Protein AF-H6Q766-F1 (afdb_monomer_lite)

Organism: Pyrobaculum oguniense (strain DSM 13380 / JCM 10595 / TE7) (NCBI:txid698757)

Radius of gyration: 22.88 Å; chains: 1; bounding box: 65×37×60 Å

Secondary structure (DSSP, 8-state):
---TTT--S-EEEEEEEEEGGGTEEEEEEEETTT--EEEEEEETTEEEEE-TT----S-----------S-S-EEEEEEEEEES-HHHHHHHHHHHHHHHHTTS-EEEEEEEEEEETTEEEEEEEEESS--HHHHHHHHHHT-TT-EEEEEEEEEEE--HHHHHHHHHHHHHS-TTEEEEEEEEEPP----

pLDDT: mean 73.66, std 17.62, range [25.25, 97.12]

Foldseek 3Di:
DADPPPRDPQKDFDDWDDDVVVFWIKTWIAHPVPRFIWIWIDGPPDTDIGRPVPDPDDDQDQDAPPDDDDDDWWWWFKKKKKFLPLVLVVVLVVVVLVCVVVVQKAWAKKKKWWADPNDTDDIFIDGDPPDPVVSSVVRSVVHVRTMMMMMTGITHTDDPSNVCSVVVSVVVPPSGMHIYIDTDDPDPPDD

Sequence (191 aa):
MKCPYCGSEDVEAVKSWEMPKRGYKVTRYRCRSCGGQFNHYVGRGKEFVLRPGASRKSPRRTCIIVEWPNLPQIRVSEIEVRGTYLSGISEFLWKLEGLREKGVLKVLSAEALVVCGGSAEAQFKAKGGGSLGQILSRALSSAKGCAVRVVVEVDAQLSESLRLALETYHKIMNKDVEIRARGELCAAEGG

Structure (mmCIF, N/CA/C/O backbone):
data_AF-H6Q766-F1
#
_entry.id   AF-H6Q766-F1
#
loop_
_atom_site.group_PDB
_atom_site.id
_atom_site.type_symbol
_atom_site.label_atom_id
_atom_site.label_alt_id
_atom_site.label_comp_id
_atom_site.label_asym_id
_atom_site.label_entity_id
_atom_site.label_seq_id
_atom_site.pdbx_PDB_ins_code
_atom_site.Cartn_x
_atom_site.Cartn_y
_atom_site.Cartn_z
_atom_site.occupancy
_atom_site.B_iso_or_equiv
_atom_site.auth_seq_id
_atom_site.auth_comp_id
_atom_site.auth_asym_id
_atom_site.auth_atom_id
_atom_site.pdbx_PDB_model_num
ATOM 1 N N . MET A 1 1 ? 7.184 6.289 -34.433 1.00 85.69 1 MET A N 1
ATOM 2 C CA . MET A 1 1 ? 7.094 5.761 -33.049 1.00 85.69 1 MET A CA 1
ATOM 3 C C . MET A 1 1 ? 5.626 5.767 -32.646 1.00 85.69 1 MET A C 1
ATOM 5 O O . MET A 1 1 ? 4.974 6.760 -32.923 1.00 85.69 1 MET A O 1
ATOM 9 N N . LYS A 1 2 ? 5.089 4.701 -32.038 1.00 92.69 2 LYS A N 1
ATOM 10 C CA . LYS A 1 2 ? 3.668 4.632 -31.639 1.00 92.69 2 LYS A CA 1
ATOM 11 C C . LYS A 1 2 ? 3.492 4.873 -30.147 1.00 92.69 2 LYS A C 1
ATOM 13 O O . LYS A 1 2 ? 4.279 4.386 -29.336 1.00 92.69 2 LYS A O 1
ATOM 18 N N . CYS A 1 3 ? 2.444 5.600 -29.776 1.00 89.12 3 CYS A N 1
ATOM 19 C CA . CYS A 1 3 ? 2.067 5.807 -28.390 1.00 89.12 3 CYS A CA 1
ATOM 20 C C . CYS A 1 3 ? 1.681 4.461 -27.745 1.00 89.12 3 CYS A C 1
ATOM 22 O O . CYS A 1 3 ? 0.716 3.833 -28.181 1.00 89.12 3 CYS A O 1
ATOM 24 N N . PRO A 1 4 ? 2.339 4.031 -26.655 1.00 88.19 4 PRO A N 1
ATOM 25 C CA . PRO A 1 4 ? 2.032 2.769 -25.980 1.00 88.19 4 PRO A CA 1
ATOM 26 C C . PRO A 1 4 ? 0.749 2.826 -25.128 1.00 88.19 4 PRO A C 1
ATOM 28 O O . PRO A 1 4 ? 0.459 1.878 -24.396 1.00 88.19 4 PRO A O 1
ATOM 31 N N . TYR A 1 5 ? 0.027 3.952 -25.149 1.00 84.94 5 TYR A N 1
ATOM 32 C CA . TYR A 1 5 ? -1.234 4.139 -24.428 1.00 84.94 5 TYR A CA 1
ATOM 33 C C . TYR A 1 5 ? -2.452 4.065 -25.353 1.00 84.94 5 TYR A C 1
ATOM 35 O O . TYR A 1 5 ? -3.426 3.421 -24.990 1.00 84.94 5 TYR A O 1
ATOM 43 N N . CYS A 1 6 ? -2.401 4.696 -26.532 1.00 87.81 6 CYS A N 1
ATOM 44 C CA . CYS A 1 6 ? -3.538 4.763 -27.462 1.00 87.81 6 CYS A CA 1
ATOM 45 C C . CYS A 1 6 ? -3.223 4.290 -28.891 1.00 87.81 6 CYS A C 1
ATOM 47 O O . CYS A 1 6 ? -4.083 4.379 -29.757 1.00 87.81 6 CYS A O 1
ATOM 49 N N . GLY A 1 7 ? -1.996 3.841 -29.176 1.00 92.00 7 GLY A N 1
ATOM 50 C CA . GLY A 1 7 ? -1.588 3.381 -30.509 1.00 92.00 7 GLY A CA 1
ATOM 51 C C . GLY A 1 7 ? -1.334 4.486 -31.542 1.00 92.00 7 GLY A C 1
ATOM 52 O O . GLY A 1 7 ? -0.760 4.186 -32.586 1.00 92.00 7 GLY A O 1
ATOM 53 N N . SER A 1 8 ? -1.692 5.743 -31.247 1.00 92.75 8 SER A N 1
ATOM 54 C CA . SER A 1 8 ? -1.475 6.896 -32.136 1.00 92.75 8 SER A CA 1
ATOM 55 C C . SER A 1 8 ? -0.000 7.080 -32.508 1.00 92.75 8 SER A C 1
ATOM 57 O O . SER A 1 8 ? 0.890 6.885 -31.677 1.00 92.75 8 SER A O 1
ATOM 59 N N . GLU A 1 9 ? 0.256 7.486 -33.747 1.00 96.12 9 GLU A N 1
ATOM 60 C CA . GLU A 1 9 ? 1.589 7.854 -34.247 1.00 96.12 9 GLU A CA 1
ATOM 61 C C . GLU A 1 9 ? 1.936 9.328 -33.988 1.00 96.12 9 GLU A C 1
ATOM 63 O O . GLU A 1 9 ? 3.094 9.717 -34.130 1.00 96.12 9 GLU A O 1
ATOM 68 N N . ASP A 1 10 ? 0.961 10.129 -33.547 1.00 95.62 10 ASP A N 1
ATOM 69 C CA . ASP A 1 10 ? 1.112 11.554 -33.246 1.00 95.62 10 ASP A CA 1
ATOM 70 C C . ASP A 1 10 ? 1.810 11.762 -31.888 1.00 95.62 10 ASP A C 1
ATOM 72 O O . ASP A 1 10 ? 1.207 12.047 -30.844 1.00 95.62 10 ASP A O 1
ATOM 76 N N . VAL A 1 11 ? 3.122 11.515 -31.893 1.00 96.31 11 VAL A N 1
ATOM 77 C CA . VAL A 1 11 ? 4.002 11.596 -30.726 1.00 96.31 11 VAL A CA 1
ATOM 78 C C . VAL A 1 11 ? 5.156 12.562 -30.979 1.00 96.31 11 VAL A C 1
ATOM 80 O O . VAL A 1 11 ? 5.853 12.484 -31.987 1.00 96.31 11 VAL A O 1
ATOM 83 N N . GLU A 1 12 ? 5.404 13.453 -30.022 1.00 96.56 12 GLU A N 1
ATOM 84 C CA . GLU A 1 12 ? 6.485 14.436 -30.068 1.00 96.56 12 GLU A CA 1
ATOM 85 C C . GLU A 1 12 ? 7.621 14.055 -29.115 1.00 96.56 12 GLU A C 1
ATOM 87 O O . GLU A 1 12 ? 7.385 13.592 -27.995 1.00 96.56 12 GLU A O 1
ATOM 92 N N . ALA A 1 13 ? 8.868 14.245 -29.547 1.00 96.44 13 ALA A N 1
ATOM 93 C CA . ALA A 1 13 ? 10.028 14.105 -28.675 1.00 96.44 13 ALA A CA 1
ATOM 94 C C . ALA A 1 13 ? 10.149 15.351 -27.786 1.00 96.44 13 ALA A C 1
ATOM 96 O O . ALA A 1 13 ? 10.254 16.466 -28.282 1.00 96.44 13 ALA A O 1
ATOM 97 N N . VAL A 1 14 ? 10.158 15.155 -26.468 1.00 95.38 14 VAL A N 1
ATOM 98 C CA . VAL A 1 14 ? 10.222 16.236 -25.472 1.00 95.38 14 VAL A CA 1
ATOM 99 C C . VAL A 1 14 ? 11.660 16.499 -25.037 1.00 95.38 14 VAL A C 1
ATOM 101 O O . VAL A 1 14 ? 12.093 17.642 -24.943 1.00 95.38 14 VAL A O 1
ATOM 104 N N . LYS A 1 15 ? 12.410 15.439 -24.716 1.00 95.81 15 LYS A N 1
ATOM 105 C CA . LYS A 1 15 ? 13.797 15.544 -24.242 1.00 95.81 15 LYS A CA 1
ATOM 106 C C . LYS A 1 15 ? 14.553 14.258 -24.521 1.00 95.81 15 LYS A C 1
ATOM 108 O O . LYS A 1 15 ? 13.996 13.180 -24.339 1.00 95.81 15 LYS A O 1
ATOM 113 N N . SER A 1 16 ? 15.831 14.368 -24.866 1.00 96.69 16 SER A N 1
ATOM 114 C CA . SER A 1 16 ? 16.735 13.219 -24.966 1.00 96.69 16 SER A CA 1
ATOM 115 C C . SER A 1 16 ? 17.926 13.367 -24.025 1.00 96.69 16 SER A C 1
ATOM 117 O O . SER A 1 16 ? 18.364 14.483 -23.754 1.00 96.69 16 SER A O 1
ATOM 119 N N . TRP A 1 17 ? 18.433 12.250 -23.510 1.00 96.94 17 TRP A N 1
ATOM 120 C CA . TRP A 1 17 ? 19.656 12.196 -22.711 1.00 96.94 17 TRP A CA 1
ATOM 121 C C . TRP A 1 17 ? 20.343 10.839 -22.855 1.00 96.94 17 TRP A C 1
ATOM 123 O O . TRP A 1 17 ? 19.720 9.838 -23.209 1.00 96.94 17 TRP A O 1
ATOM 133 N N . GLU A 1 18 ? 21.632 10.798 -22.542 1.00 95.06 18 GLU A N 1
ATOM 134 C CA . GLU A 1 18 ? 22.399 9.559 -22.515 1.00 95.06 18 GLU A CA 1
ATOM 135 C C . GLU A 1 18 ? 22.514 9.009 -21.094 1.00 95.06 18 GLU A C 1
ATOM 137 O O . GLU A 1 18 ? 22.588 9.741 -20.107 1.00 95.06 18 GLU A O 1
ATOM 142 N N . MET A 1 19 ? 22.529 7.684 -20.985 1.00 92.38 19 MET A N 1
ATOM 143 C CA . MET A 1 19 ? 22.801 6.948 -19.757 1.00 92.38 19 MET A CA 1
ATOM 144 C C . MET A 1 19 ? 24.098 6.151 -19.934 1.00 92.38 19 MET A C 1
ATOM 146 O O . MET A 1 19 ? 24.032 4.930 -20.097 1.00 92.38 19 MET A O 1
ATOM 150 N N . PRO A 1 20 ? 25.280 6.794 -19.881 1.00 82.31 20 PRO A N 1
ATOM 151 C CA . PRO A 1 20 ? 26.557 6.166 -20.229 1.00 82.31 20 PRO A CA 1
ATOM 152 C C . PRO A 1 20 ? 26.857 4.920 -19.385 1.00 82.31 20 PRO A C 1
ATOM 154 O O . PRO A 1 20 ? 27.162 3.863 -19.930 1.00 82.31 20 PRO A O 1
ATOM 157 N N . LYS A 1 21 ? 26.609 4.965 -18.065 1.00 85.81 21 LYS A N 1
ATOM 158 C CA . LYS A 1 21 ? 26.759 3.793 -17.173 1.00 85.81 21 LYS A CA 1
ATOM 159 C C . LYS A 1 21 ? 25.896 2.590 -17.586 1.00 85.81 21 LYS A C 1
ATOM 161 O O . LYS A 1 21 ? 26.238 1.449 -17.287 1.00 85.81 21 LYS A O 1
ATOM 166 N N . ARG A 1 22 ? 24.760 2.829 -18.251 1.00 86.06 22 ARG A N 1
ATOM 167 C CA . ARG A 1 22 ? 23.842 1.780 -18.724 1.00 86.06 22 ARG A CA 1
ATOM 168 C C . ARG A 1 22 ? 23.919 1.537 -20.233 1.00 86.06 22 ARG A C 1
ATOM 170 O O . ARG A 1 22 ? 23.293 0.591 -20.686 1.00 86.06 22 ARG A O 1
ATOM 177 N N . GLY A 1 23 ? 24.691 2.323 -20.986 1.00 91.62 23 GLY A N 1
ATOM 178 C CA . GLY A 1 23 ? 24.851 2.205 -22.439 1.00 91.62 23 GLY A CA 1
ATOM 179 C C . GLY A 1 23 ? 23.572 2.434 -23.250 1.00 91.62 23 GLY A C 1
ATOM 180 O O . GLY A 1 23 ? 23.395 1.780 -24.272 1.00 91.62 23 GLY A O 1
ATOM 181 N N . TYR A 1 24 ? 22.672 3.309 -22.788 1.00 95.19 24 TYR A N 1
ATOM 182 C CA . TYR A 1 24 ? 21.426 3.628 -23.498 1.00 95.19 24 TYR A CA 1
ATOM 183 C C . TYR A 1 24 ? 21.320 5.120 -23.801 1.00 95.19 24 TYR A C 1
ATOM 185 O O . TYR A 1 24 ? 21.603 5.946 -22.934 1.00 95.19 24 TYR A O 1
ATOM 193 N N . LYS A 1 25 ? 20.814 5.453 -24.987 1.00 95.69 25 LYS A N 1
ATOM 194 C CA . LYS A 1 25 ? 20.229 6.755 -25.304 1.00 95.69 25 LYS A CA 1
ATOM 195 C C . LYS A 1 25 ? 18.739 6.695 -24.995 1.00 95.69 25 LYS A C 1
ATOM 197 O O . LYS A 1 25 ? 18.061 5.741 -25.376 1.00 95.69 25 LYS A O 1
ATOM 202 N N . VAL A 1 26 ? 18.241 7.689 -24.272 1.00 96.12 26 VAL A N 1
ATOM 203 C CA . VAL A 1 26 ? 16.847 7.756 -23.839 1.00 96.12 26 VAL A CA 1
ATOM 204 C C . VAL A 1 26 ? 16.198 8.990 -24.431 1.00 96.12 26 VAL A C 1
ATOM 206 O O . VAL A 1 26 ? 16.720 10.091 -24.275 1.00 96.12 26 VAL A O 1
ATOM 209 N N . THR A 1 27 ? 15.038 8.820 -25.054 1.00 97.12 27 THR A N 1
ATOM 210 C CA . THR A 1 27 ? 14.198 9.923 -25.527 1.00 97.12 27 THR A CA 1
ATOM 211 C C . THR A 1 27 ? 12.835 9.843 -24.856 1.00 97.12 27 THR A C 1
ATOM 213 O O . THR A 1 27 ? 12.130 8.842 -24.963 1.00 97.12 27 THR A O 1
ATOM 216 N N . ARG A 1 28 ? 12.452 10.898 -24.138 1.00 95.44 28 ARG A N 1
ATOM 217 C CA . ARG A 1 28 ? 11.105 11.071 -23.594 1.00 95.44 28 ARG A CA 1
ATOM 218 C C . ARG A 1 28 ? 10.204 11.654 -24.669 1.00 95.44 28 ARG A C 1
ATOM 220 O O . ARG A 1 28 ? 10.522 12.700 -25.230 1.00 95.44 28 ARG A O 1
ATOM 227 N N . TYR A 1 29 ? 9.074 11.005 -24.892 1.00 96.06 29 TYR A N 1
ATOM 228 C CA . TYR A 1 29 ? 8.027 11.409 -25.816 1.00 96.06 29 TYR A CA 1
ATOM 229 C C . TYR A 1 29 ? 6.756 11.815 -25.069 1.00 96.06 29 TYR A C 1
ATOM 231 O O . TYR A 1 29 ? 6.498 11.345 -23.955 1.00 96.06 29 TYR A O 1
ATOM 239 N N . ARG A 1 30 ? 5.942 12.648 -25.717 1.00 93.75 30 ARG A N 1
ATOM 240 C CA . ARG A 1 30 ? 4.565 12.969 -25.339 1.00 93.75 30 ARG A CA 1
ATOM 241 C C . ARG A 1 30 ? 3.656 12.688 -26.532 1.00 93.75 30 ARG A C 1
ATOM 243 O O . ARG A 1 30 ? 3.959 13.074 -27.649 1.00 93.75 30 ARG A O 1
ATOM 250 N N . CYS A 1 31 ? 2.550 11.996 -26.312 1.00 93.62 31 CYS A N 1
ATOM 251 C CA . CYS A 1 31 ? 1.515 11.825 -27.324 1.00 93.62 31 CYS A CA 1
ATOM 252 C C . CYS A 1 31 ? 0.647 13.080 -27.367 1.00 93.62 31 CYS A C 1
ATOM 254 O O . CYS A 1 31 ? 0.146 13.499 -26.322 1.00 93.62 31 CYS A O 1
ATOM 256 N N . ARG A 1 32 ? 0.452 13.662 -28.548 1.00 93.25 32 ARG A N 1
ATOM 257 C CA . ARG A 1 32 ? -0.419 14.830 -28.717 1.00 93.25 32 ARG A CA 1
ATOM 258 C C . ARG A 1 32 ? -1.894 14.443 -28.712 1.00 93.25 32 ARG A C 1
ATOM 260 O O . ARG A 1 32 ? -2.703 15.198 -28.189 1.00 93.25 32 ARG A O 1
ATOM 267 N N . SER A 1 33 ? -2.228 13.226 -29.149 1.00 90.56 33 SER A N 1
ATOM 268 C CA . SER A 1 33 ? -3.617 12.749 -29.145 1.00 90.56 33 SER A CA 1
ATOM 269 C C . SER A 1 33 ? -4.162 12.445 -27.742 1.00 90.56 33 SER A C 1
ATOM 271 O O . SER A 1 33 ? -5.319 12.732 -27.468 1.00 90.56 33 SER A O 1
ATOM 273 N N . CYS A 1 34 ? -3.366 11.847 -26.842 1.00 87.69 34 CYS A N 1
ATOM 274 C CA . CYS A 1 34 ? -3.841 11.435 -25.505 1.00 87.69 34 CYS A CA 1
ATOM 275 C C . CYS A 1 34 ? -3.086 12.068 -24.326 1.00 87.69 34 CYS A C 1
ATOM 277 O O . CYS A 1 34 ? -3.362 11.752 -23.172 1.00 87.69 34 CYS A O 1
ATOM 279 N N . GLY A 1 35 ? -2.072 12.896 -24.586 1.00 88.75 35 GLY A N 1
ATOM 280 C CA . GLY A 1 35 ? -1.231 13.508 -23.552 1.00 88.75 35 GLY A CA 1
ATOM 281 C C . GLY A 1 35 ? -0.252 12.554 -22.853 1.00 88.75 35 GLY A C 1
ATOM 282 O O . GLY A 1 35 ? 0.590 13.013 -22.078 1.00 88.75 35 GLY A O 1
ATOM 283 N N . GLY A 1 36 ? -0.324 11.244 -23.122 1.00 87.62 36 GLY A N 1
ATOM 284 C CA . GLY A 1 36 ? 0.498 10.222 -22.475 1.00 87.62 36 GLY A CA 1
ATOM 285 C C . GLY A 1 36 ? 1.992 10.419 -22.730 1.00 87.62 36 GLY A C 1
ATOM 286 O O . GLY A 1 36 ? 2.413 10.647 -23.863 1.00 87.62 36 GLY A O 1
ATOM 287 N N . GLN A 1 37 ? 2.808 10.302 -21.684 1.00 92.94 37 GLN A N 1
ATOM 288 C CA . GLN A 1 37 ? 4.259 10.474 -21.771 1.00 92.94 37 GLN A CA 1
ATOM 289 C C . GLN A 1 37 ? 4.971 9.143 -21.580 1.00 92.94 37 GLN A C 1
ATOM 291 O O . GLN A 1 37 ? 4.590 8.369 -20.710 1.00 92.94 37 GLN A O 1
ATOM 296 N N . PHE A 1 38 ? 6.011 8.873 -22.362 1.00 93.50 38 PHE A N 1
ATOM 297 C CA . PHE A 1 38 ? 6.767 7.623 -22.283 1.00 93.50 38 PHE A CA 1
ATOM 298 C C . PHE A 1 38 ? 8.238 7.817 -22.646 1.00 93.50 38 PHE A C 1
ATOM 300 O O . PHE A 1 38 ? 8.594 8.773 -23.323 1.00 93.50 38 PHE A O 1
ATOM 307 N N . ASN A 1 39 ? 9.100 6.915 -22.186 1.00 95.50 39 ASN A N 1
ATOM 308 C CA . ASN A 1 39 ? 10.526 6.919 -22.489 1.00 95.50 39 ASN A CA 1
ATOM 309 C C . ASN A 1 39 ? 10.849 5.806 -23.482 1.00 95.50 39 ASN A C 1
ATOM 311 O O . ASN A 1 39 ? 10.437 4.662 -23.300 1.00 95.50 39 ASN A O 1
ATOM 315 N N . HIS A 1 40 ? 11.642 6.137 -24.484 1.00 95.25 40 HIS A N 1
ATOM 316 C CA . HIS A 1 40 ? 12.171 5.224 -25.477 1.00 95.25 40 HIS A CA 1
ATOM 317 C C . HIS A 1 40 ? 13.670 5.028 -25.241 1.00 95.25 40 HIS A C 1
ATOM 319 O O . HIS A 1 40 ? 14.398 6.015 -25.156 1.00 95.25 40 HIS A O 1
ATOM 325 N N . TYR A 1 41 ? 14.118 3.783 -25.094 1.00 95.12 41 TYR A N 1
ATOM 326 C CA . TYR A 1 41 ? 15.507 3.418 -24.817 1.00 95.12 41 TYR A CA 1
ATOM 327 C C . TYR A 1 41 ? 16.097 2.700 -26.022 1.00 95.12 41 TYR A C 1
ATOM 329 O O . TYR A 1 41 ? 15.560 1.676 -26.434 1.00 95.12 41 TYR A O 1
ATOM 337 N N . VAL A 1 42 ? 17.232 3.193 -26.517 1.00 95.38 42 VAL A N 1
ATOM 338 C CA . VAL A 1 42 ? 17.982 2.598 -27.629 1.00 95.38 42 VAL A CA 1
ATOM 339 C C . VAL A 1 42 ? 19.434 2.415 -27.204 1.00 95.38 42 VAL A C 1
ATOM 341 O O . VAL A 1 42 ? 20.074 3.362 -26.741 1.00 95.38 42 VAL A O 1
ATOM 344 N N . GLY A 1 43 ? 19.967 1.201 -27.318 1.00 93.62 43 GLY A N 1
ATOM 345 C CA . GLY A 1 43 ? 21.370 0.919 -27.007 1.00 93.62 43 GLY A CA 1
ATOM 346 C C . GLY A 1 43 ? 21.630 -0.547 -26.680 1.00 93.62 43 GLY A C 1
ATOM 347 O O . GLY A 1 43 ? 20.704 -1.319 -26.449 1.00 93.62 43 GLY A O 1
ATOM 348 N N . ARG A 1 44 ? 22.906 -0.954 -26.672 1.00 86.25 44 ARG A N 1
ATOM 349 C CA . ARG A 1 44 ? 23.333 -2.343 -26.383 1.00 86.25 44 ARG A CA 1
ATOM 350 C C . ARG A 1 44 ? 22.612 -3.413 -27.227 1.00 86.25 44 ARG A C 1
ATOM 352 O O . ARG A 1 44 ? 22.294 -4.485 -26.717 1.00 86.25 44 ARG A O 1
ATOM 359 N N . GLY A 1 45 ? 22.307 -3.101 -28.489 1.00 90.62 45 GLY A N 1
ATOM 360 C CA . GLY A 1 45 ? 21.564 -3.994 -29.389 1.00 90.62 45 GLY A CA 1
ATOM 361 C C . GLY A 1 45 ? 20.105 -4.238 -28.980 1.00 90.62 45 GLY A C 1
ATOM 362 O O . GLY A 1 45 ? 19.509 -5.218 -29.414 1.00 90.62 45 GLY A O 1
ATOM 363 N N . LYS A 1 46 ? 19.535 -3.391 -28.111 1.00 90.81 46 LYS A N 1
ATOM 364 C CA . LYS A 1 46 ? 18.152 -3.485 -27.635 1.00 90.81 46 LYS A CA 1
ATOM 365 C C . LYS A 1 46 ? 17.425 -2.156 -27.805 1.00 90.81 46 LYS A C 1
ATOM 367 O O . LYS A 1 46 ? 18.007 -1.081 -27.655 1.00 90.81 46 LYS A O 1
ATOM 372 N N . GLU A 1 47 ? 16.126 -2.264 -28.039 1.00 92.88 47 GLU A N 1
ATOM 373 C CA . GLU A 1 47 ? 15.198 -1.145 -28.140 1.00 92.88 47 GLU A CA 1
ATOM 374 C C . GLU A 1 47 ? 13.945 -1.472 -27.327 1.00 92.88 47 GLU A C 1
ATOM 376 O O . GLU A 1 47 ? 13.382 -2.562 -27.452 1.00 92.88 47 GLU A O 1
ATOM 381 N N . PHE A 1 48 ? 13.542 -0.580 -26.422 1.00 91.25 48 PHE A N 1
ATOM 382 C CA . PHE A 1 48 ? 12.335 -0.790 -25.623 1.00 91.25 48 PHE A CA 1
ATOM 383 C C . PHE A 1 48 ? 11.723 0.511 -25.116 1.00 91.25 48 PHE A C 1
ATOM 385 O O . PHE A 1 48 ? 12.374 1.543 -24.960 1.00 91.25 48 PHE A O 1
ATOM 392 N N . VAL A 1 49 ? 10.433 0.432 -24.799 1.00 92.06 49 VAL A N 1
ATOM 393 C CA . VAL A 1 49 ? 9.633 1.560 -24.330 1.00 92.06 49 VAL A CA 1
ATOM 394 C C . VAL A 1 49 ? 9.254 1.336 -22.877 1.00 92.06 49 VAL A C 1
ATOM 396 O O . VAL A 1 49 ? 8.671 0.311 -22.525 1.00 92.06 49 VAL A O 1
ATOM 399 N N . LEU A 1 50 ? 9.545 2.315 -22.024 1.00 85.62 50 LEU A N 1
ATOM 400 C CA . LEU A 1 50 ? 9.026 2.360 -20.664 1.00 85.62 50 LEU A CA 1
ATOM 401 C C . LEU A 1 50 ? 7.967 3.445 -20.567 1.00 85.62 50 LEU A C 1
ATOM 403 O O . LEU A 1 50 ? 8.209 4.604 -20.883 1.00 85.62 50 LEU A O 1
ATOM 407 N N . ARG A 1 51 ? 6.805 3.075 -20.044 1.00 85.75 51 ARG A N 1
ATOM 408 C CA . ARG A 1 51 ? 5.785 4.016 -19.585 1.00 85.75 51 ARG A CA 1
ATOM 409 C C . ARG A 1 51 ? 6.182 4.461 -18.167 1.00 85.75 51 ARG A C 1
ATOM 411 O O . ARG A 1 51 ? 6.206 3.597 -17.290 1.00 85.75 51 ARG A O 1
ATOM 418 N N . PRO A 1 52 ? 6.534 5.731 -17.891 1.00 67.31 52 PRO A N 1
ATOM 419 C CA . PRO A 1 52 ? 6.651 6.259 -16.536 1.00 67.31 52 PRO A CA 1
ATOM 420 C C . PRO A 1 52 ? 5.357 5.934 -15.780 1.00 67.31 52 PRO A C 1
ATOM 422 O O . PRO A 1 52 ? 4.284 6.408 -16.133 1.00 67.31 52 PRO A O 1
ATOM 425 N N . GLY A 1 53 ? 5.443 5.010 -14.819 1.00 55.22 53 GLY A N 1
ATOM 426 C CA . GLY A 1 53 ? 4.290 4.412 -14.130 1.00 55.22 53 GLY A CA 1
ATOM 427 C C . GLY A 1 53 ? 4.167 2.889 -14.286 1.00 55.22 53 GLY A C 1
ATOM 428 O O . GLY A 1 53 ? 3.744 2.224 -13.338 1.00 55.22 53 GLY A O 1
ATOM 429 N N . ALA A 1 54 ? 4.644 2.323 -15.401 1.00 42.25 54 ALA A N 1
ATOM 430 C CA . ALA A 1 54 ? 4.704 0.886 -15.691 1.00 42.25 54 ALA A CA 1
ATOM 431 C C . ALA A 1 54 ? 6.112 0.301 -15.486 1.00 42.25 54 ALA A C 1
ATOM 433 O O . ALA A 1 54 ? 6.593 -0.508 -16.283 1.00 42.25 54 ALA A O 1
ATOM 434 N N . SER A 1 55 ? 6.784 0.686 -14.396 1.00 37.19 55 SER A N 1
ATOM 435 C CA . SER A 1 55 ? 7.818 -0.200 -13.857 1.00 37.19 55 SER A CA 1
ATOM 436 C C . SER A 1 55 ? 7.143 -1.556 -13.633 1.00 37.19 55 SER A C 1
ATOM 438 O O . SER A 1 55 ? 6.080 -1.610 -13.007 1.00 37.19 55 SER A O 1
ATOM 440 N N . ARG A 1 56 ? 7.733 -2.624 -14.186 1.00 37.62 56 ARG A N 1
ATOM 441 C CA . ARG A 1 56 ? 7.418 -4.012 -13.835 1.00 37.62 56 ARG A CA 1
ATOM 442 C C . ARG A 1 56 ? 7.612 -4.161 -12.323 1.00 37.62 56 ARG A C 1
ATOM 444 O O . ARG A 1 56 ? 8.697 -4.478 -11.859 1.00 37.62 56 ARG A O 1
ATOM 451 N N . LYS A 1 57 ? 6.578 -3.838 -11.558 1.00 35.03 57 LYS A N 1
ATOM 452 C CA . LYS A 1 57 ? 6.322 -4.426 -10.253 1.00 35.03 57 LYS A CA 1
ATOM 453 C C . LYS A 1 57 ? 5.257 -5.491 -10.511 1.00 35.03 57 LYS A C 1
ATOM 455 O O . LYS A 1 57 ? 4.361 -5.263 -11.326 1.00 35.03 57 LYS A O 1
ATOM 460 N N . SER A 1 58 ? 5.437 -6.640 -9.872 1.00 31.38 58 SER A N 1
ATOM 461 C CA . SER A 1 58 ? 4.449 -7.699 -9.628 1.00 31.38 58 SER A CA 1
ATOM 462 C C . SER A 1 58 ? 3.009 -7.166 -9.520 1.00 31.38 58 SER A C 1
ATOM 464 O O . SER A 1 58 ? 2.835 -5.997 -9.171 1.00 31.38 58 SER A O 1
ATOM 466 N N . PRO A 1 59 ? 1.982 -7.980 -9.845 1.00 33.78 59 PRO A N 1
ATOM 467 C CA . PRO A 1 59 ? 0.600 -7.530 -10.025 1.00 33.78 59 PRO A CA 1
ATOM 468 C C . PRO A 1 59 ? 0.173 -6.573 -8.909 1.00 33.78 59 PRO A C 1
ATOM 470 O O . PRO A 1 59 ? -0.072 -6.976 -7.776 1.00 33.78 59 PRO A O 1
ATOM 473 N N . ARG A 1 60 ? 0.115 -5.280 -9.249 1.00 38.16 60 ARG A N 1
ATOM 474 C CA . ARG A 1 60 ? -0.371 -4.221 -8.371 1.00 38.16 60 ARG A CA 1
ATOM 475 C C . ARG A 1 60 ? -1.886 -4.334 -8.330 1.00 38.16 60 ARG A C 1
ATOM 477 O O . ARG A 1 60 ? -2.569 -3.760 -9.173 1.00 38.16 60 ARG A O 1
ATOM 484 N N . ARG A 1 61 ? -2.401 -5.097 -7.372 1.00 32.31 61 ARG A N 1
ATOM 485 C CA . ARG A 1 61 ? -3.785 -4.974 -6.919 1.00 32.31 61 ARG A CA 1
ATOM 486 C C . ARG A 1 61 ? -3.751 -4.298 -5.560 1.00 32.31 61 ARG A C 1
ATOM 488 O O . ARG A 1 61 ? -3.641 -4.956 -4.539 1.00 32.31 61 ARG A O 1
ATOM 495 N N . THR A 1 62 ? -3.822 -2.975 -5.567 1.00 29.20 62 THR A N 1
ATOM 496 C CA . THR A 1 62 ? -4.393 -2.263 -4.426 1.00 29.20 62 THR A CA 1
ATOM 497 C C . THR A 1 62 ? -5.892 -2.244 -4.696 1.00 29.20 62 THR A C 1
ATOM 499 O O . THR A 1 62 ? -6.378 -1.397 -5.440 1.00 29.20 62 THR A O 1
ATOM 502 N N . CYS A 1 63 ? -6.605 -3.249 -4.193 1.00 25.25 63 CYS A N 1
ATOM 503 C CA . CYS A 1 63 ? -8.060 -3.222 -4.129 1.00 25.25 63 CYS A CA 1
ATOM 504 C C . CYS A 1 63 ? -8.433 -2.792 -2.717 1.00 25.25 63 CYS A C 1
ATOM 506 O O . CYS A 1 63 ? -8.425 -3.600 -1.794 1.00 25.25 63 CYS A O 1
ATOM 508 N N . ILE A 1 64 ? -8.786 -1.521 -2.564 1.00 32.03 64 ILE A N 1
ATOM 509 C CA . ILE A 1 64 ? -9.720 -1.140 -1.515 1.00 32.03 64 ILE A CA 1
ATOM 510 C C . ILE A 1 64 ? -11.103 -1.424 -2.100 1.00 32.03 64 ILE A C 1
ATOM 512 O O . ILE A 1 64 ? -11.620 -0.627 -2.877 1.00 32.03 64 ILE A O 1
ATOM 516 N N . ILE A 1 65 ? -11.675 -2.589 -1.790 1.00 33.19 65 ILE A N 1
ATOM 517 C CA . ILE A 1 65 ? -13.124 -2.768 -1.919 1.00 33.19 65 ILE A CA 1
ATOM 518 C C . ILE A 1 65 ? -13.698 -2.189 -0.634 1.00 33.19 65 ILE A C 1
ATOM 520 O O . ILE A 1 65 ? -13.799 -2.865 0.383 1.00 33.19 65 ILE A O 1
ATOM 524 N N . VAL A 1 66 ? -13.958 -0.890 -0.665 1.00 36.91 66 VAL A N 1
ATOM 525 C CA . VAL A 1 66 ? -14.803 -0.219 0.318 1.00 36.91 66 VAL A CA 1
ATOM 526 C C . VAL A 1 66 ? -16.036 0.171 -0.483 1.00 36.91 66 VAL A C 1
ATOM 528 O O . VAL A 1 66 ? -16.175 1.298 -0.949 1.00 36.91 66 VAL A O 1
ATOM 531 N N . GLU A 1 67 ? -16.862 -0.830 -0.775 1.00 31.59 67 GLU A N 1
ATOM 532 C CA . GLU A 1 67 ? -18.209 -0.594 -1.279 1.00 31.59 67 GLU A CA 1
ATOM 533 C C . GLU A 1 67 ? -19.032 -0.109 -0.092 1.00 31.59 67 GLU A C 1
ATOM 535 O O . GLU A 1 67 ? -19.418 -0.916 0.744 1.00 31.59 67 GLU A O 1
ATOM 540 N N . TRP A 1 68 ? 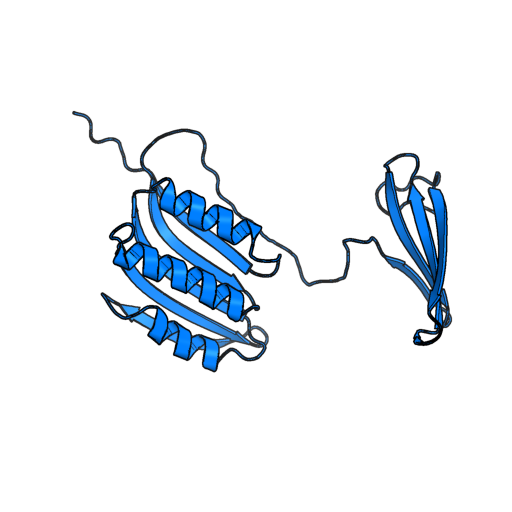-19.278 1.198 0.016 1.00 45.53 68 TRP A N 1
ATOM 541 C CA . TRP A 1 68 ? -20.314 1.688 0.925 1.00 45.53 68 TRP A CA 1
ATOM 542 C C . TRP A 1 68 ? -21.201 2.697 0.205 1.00 45.53 68 TRP A C 1
ATOM 544 O O . TRP A 1 68 ? -20.827 3.867 0.075 1.00 45.53 68 TRP A O 1
ATOM 554 N N . PRO A 1 69 ? -22.371 2.259 -0.295 1.00 31.73 69 PRO A N 1
ATOM 555 C CA . PRO A 1 69 ? -23.458 3.185 -0.551 1.00 31.73 69 PRO A CA 1
ATOM 556 C C . PRO A 1 69 ? -23.864 3.831 0.782 1.00 31.73 69 PRO A C 1
ATOM 558 O O . PRO A 1 69 ? -23.714 3.239 1.847 1.00 31.73 69 PRO A O 1
ATOM 561 N N . ASN A 1 70 ? -24.331 5.074 0.714 1.00 35.53 70 ASN A N 1
ATOM 562 C CA . ASN A 1 70 ? -24.849 5.839 1.848 1.00 35.53 70 ASN A CA 1
ATOM 563 C C . ASN A 1 70 ? -25.706 4.978 2.817 1.00 35.53 70 ASN A C 1
ATOM 565 O O . ASN A 1 70 ? -26.545 4.226 2.326 1.00 35.53 70 ASN A O 1
ATOM 569 N N . LEU A 1 71 ? -25.573 5.209 4.143 1.00 41.19 71 LEU A N 1
ATOM 570 C CA . LEU A 1 71 ? -26.400 4.737 5.297 1.00 41.19 71 LEU A CA 1
ATOM 571 C C . LEU A 1 71 ? -25.763 3.642 6.210 1.00 41.19 71 LEU A C 1
ATOM 573 O O . LEU A 1 71 ? -24.665 3.174 5.930 1.00 41.19 71 LEU A O 1
ATOM 577 N N . PRO A 1 72 ? -26.395 3.315 7.363 1.00 46.00 72 PRO A N 1
ATOM 578 C CA . PRO A 1 72 ? -26.067 3.694 8.745 1.00 46.00 72 PRO A CA 1
ATOM 579 C C . PRO A 1 72 ? -25.133 2.700 9.485 1.00 46.00 72 PRO A C 1
ATOM 581 O O . PRO A 1 72 ? -24.921 1.583 9.039 1.00 46.00 72 PRO A O 1
ATOM 584 N N . GLN A 1 73 ? -24.576 3.136 10.627 1.00 54.31 73 GLN A N 1
ATOM 585 C CA . GLN A 1 73 ? -23.843 2.361 11.656 1.00 54.31 73 GLN A CA 1
ATOM 586 C C . GLN A 1 73 ? -23.292 0.980 11.226 1.00 54.31 73 GLN A C 1
ATOM 588 O O . GLN A 1 73 ? -23.849 -0.065 11.551 1.00 54.31 73 GLN A O 1
ATOM 593 N N . ILE A 1 74 ? -22.153 0.979 10.532 1.00 52.16 74 ILE A N 1
ATOM 594 C CA . ILE A 1 74 ? -21.439 -0.249 10.153 1.00 52.16 74 ILE A CA 1
ATOM 595 C C . ILE A 1 74 ? -20.607 -0.729 11.344 1.00 52.16 74 ILE A C 1
ATOM 597 O O . ILE A 1 74 ? -19.852 0.057 11.927 1.00 52.16 74 ILE A O 1
ATOM 601 N N . ARG A 1 75 ? -20.701 -2.015 11.688 1.00 62.75 75 ARG A N 1
ATOM 602 C CA . ARG A 1 75 ? -19.820 -2.636 12.684 1.00 62.75 75 ARG A CA 1
ATOM 603 C C . ARG A 1 75 ? -18.664 -3.308 11.965 1.00 62.75 75 ARG A C 1
ATOM 605 O O . ARG A 1 75 ? -18.877 -4.244 11.203 1.00 62.75 75 ARG A O 1
ATOM 612 N N . VAL A 1 76 ? -17.445 -2.818 12.170 1.00 66.69 76 VAL A N 1
ATOM 613 C CA . VAL A 1 76 ? -16.238 -3.438 11.609 1.00 66.69 76 VAL A CA 1
ATOM 614 C C . VAL A 1 76 ? -15.906 -4.657 12.458 1.00 66.69 76 VAL A C 1
ATOM 616 O O . VAL A 1 76 ? -15.769 -4.520 13.672 1.00 66.69 76 VAL A O 1
ATOM 619 N N . SER A 1 77 ? -15.792 -5.818 11.815 1.00 72.19 77 SER A N 1
ATOM 620 C CA . SER A 1 77 ? -15.489 -7.104 12.450 1.00 72.19 77 SER A CA 1
ATOM 621 C C . SER A 1 77 ? -14.063 -7.583 12.163 1.00 72.19 77 SER A C 1
ATOM 623 O O . SER A 1 77 ? -13.456 -8.275 12.976 1.00 72.19 77 SER A O 1
ATOM 625 N N . GLU A 1 78 ? -13.482 -7.183 11.029 1.00 73.62 78 GLU A N 1
ATOM 626 C CA . GLU A 1 78 ? -12.158 -7.643 10.602 1.00 73.62 78 GLU A CA 1
ATOM 627 C C . GLU A 1 78 ? -11.387 -6.531 9.882 1.00 73.62 78 GLU A C 1
ATOM 629 O O . GLU A 1 78 ? -11.918 -5.860 8.996 1.00 73.62 78 GLU A O 1
ATOM 634 N N . ILE A 1 79 ? -10.110 -6.368 10.234 1.00 76.88 79 ILE A N 1
ATOM 635 C CA . ILE A 1 79 ? -9.141 -5.526 9.532 1.00 76.88 79 ILE A CA 1
ATOM 636 C C . ILE A 1 79 ? -7.964 -6.402 9.108 1.00 76.88 79 ILE A C 1
ATOM 638 O O . ILE A 1 79 ? -7.193 -6.889 9.932 1.00 76.88 79 ILE A O 1
ATOM 642 N N . GLU A 1 80 ? -7.795 -6.578 7.806 1.00 79.50 80 GLU A N 1
ATOM 643 C CA . GLU A 1 80 ? -6.681 -7.293 7.204 1.00 79.50 80 GLU A CA 1
ATOM 644 C C . GLU A 1 80 ? -5.675 -6.308 6.599 1.00 79.50 80 GLU A C 1
ATOM 646 O O . GLU A 1 80 ? -6.037 -5.430 5.821 1.00 79.50 80 GLU A O 1
ATOM 651 N N . VAL A 1 81 ? -4.396 -6.489 6.916 1.00 75.81 81 VAL A N 1
ATOM 652 C CA . VAL A 1 81 ? -3.271 -5.702 6.408 1.00 75.81 81 VAL A CA 1
ATOM 653 C C . VAL A 1 81 ? -2.274 -6.643 5.755 1.00 75.81 81 VAL A C 1
ATOM 655 O O . VAL A 1 81 ? -1.823 -7.603 6.376 1.00 75.81 81 VAL A O 1
ATOM 658 N N . ARG A 1 82 ? -1.889 -6.375 4.510 1.00 76.94 82 ARG A N 1
ATOM 659 C CA . ARG A 1 82 ? -0.878 -7.153 3.786 1.00 76.94 82 ARG A CA 1
ATOM 660 C C . ARG A 1 82 ? 0.201 -6.245 3.250 1.00 76.94 82 ARG A C 1
ATOM 662 O O . ARG A 1 82 ? -0.116 -5.214 2.677 1.00 76.94 82 ARG A O 1
ATOM 669 N N . GLY A 1 83 ? 1.461 -6.643 3.346 1.00 73.88 83 GLY A N 1
ATOM 670 C CA . GLY A 1 83 ? 2.522 -5.918 2.656 1.00 73.88 83 GLY A CA 1
ATOM 671 C C . GLY A 1 83 ? 3.914 -6.458 2.922 1.00 73.88 83 GLY A C 1
ATOM 672 O O . GLY A 1 83 ? 4.124 -7.310 3.781 1.00 73.88 83 GLY A O 1
ATOM 673 N N . THR A 1 84 ? 4.876 -5.937 2.169 1.00 72.25 84 THR A N 1
ATOM 674 C CA . THR A 1 84 ? 6.310 -6.231 2.340 1.00 72.25 84 THR A CA 1
ATOM 675 C C . THR A 1 84 ? 7.051 -5.097 3.053 1.00 72.25 84 THR A C 1
ATOM 677 O O . THR A 1 84 ? 8.235 -5.219 3.357 1.00 72.25 84 THR A O 1
ATOM 680 N N . TYR A 1 85 ? 6.380 -3.965 3.299 1.00 74.06 85 TYR A N 1
ATOM 681 C CA . TYR A 1 85 ? 6.965 -2.787 3.937 1.00 74.06 85 TYR A CA 1
ATOM 682 C C . TYR A 1 85 ? 6.682 -2.780 5.444 1.00 74.06 85 TYR A C 1
ATOM 684 O O . TYR A 1 85 ? 5.676 -2.251 5.915 1.00 74.06 85 TYR A O 1
ATOM 692 N N . LEU A 1 86 ? 7.592 -3.403 6.194 1.00 71.44 86 LEU A N 1
ATOM 693 C CA . LEU A 1 86 ? 7.439 -3.683 7.625 1.00 71.44 86 LEU A CA 1
ATOM 694 C C . LEU A 1 86 ? 7.256 -2.429 8.493 1.00 71.44 86 LEU A C 1
ATOM 696 O O . LEU A 1 86 ? 6.458 -2.456 9.427 1.00 71.44 86 LEU A O 1
ATOM 700 N N . SER A 1 87 ? 7.950 -1.327 8.187 1.00 75.31 87 SER A N 1
ATOM 701 C CA . SER A 1 87 ? 7.824 -0.077 8.952 1.00 75.31 87 SER A CA 1
ATOM 702 C C . SER A 1 87 ? 6.424 0.516 8.843 1.00 75.31 87 SER A C 1
ATOM 704 O O . SER A 1 87 ? 5.855 0.929 9.847 1.00 75.31 87 SER A O 1
ATOM 706 N N . GLY A 1 88 ? 5.836 0.489 7.650 1.00 73.31 88 GLY A N 1
ATOM 707 C CA . GLY A 1 88 ? 4.487 0.994 7.462 1.00 73.31 88 GLY A CA 1
ATOM 708 C C . GLY A 1 88 ? 3.415 0.091 8.089 1.00 73.31 88 GLY A C 1
ATOM 709 O O . GLY A 1 88 ? 2.463 0.589 8.686 1.00 73.31 88 GLY A O 1
ATOM 710 N N . ILE A 1 89 ? 3.577 -1.237 8.009 1.00 74.31 89 ILE A N 1
ATOM 711 C CA . ILE A 1 89 ? 2.693 -2.179 8.720 1.00 74.31 89 ILE A CA 1
ATOM 712 C C . ILE A 1 89 ? 2.758 -1.917 10.229 1.00 74.31 89 ILE A C 1
ATOM 714 O O . ILE A 1 89 ? 1.720 -1.829 10.877 1.00 74.31 89 ILE A O 1
ATOM 718 N N . SER A 1 90 ? 3.963 -1.730 10.777 1.00 77.12 90 SER A N 1
ATOM 719 C CA . SER A 1 90 ? 4.154 -1.371 12.185 1.00 77.12 90 SER A CA 1
ATOM 720 C C . SER A 1 90 ? 3.413 -0.079 12.545 1.00 77.12 90 SER A C 1
ATOM 722 O O . SER A 1 90 ? 2.640 -0.059 13.498 1.00 77.12 90 SER A O 1
ATOM 724 N N . GLU A 1 91 ? 3.575 0.981 11.751 1.00 78.44 91 GLU A N 1
ATOM 725 C CA . GLU A 1 91 ? 2.961 2.285 12.019 1.00 78.44 91 GLU A CA 1
ATOM 726 C C . GLU A 1 91 ? 1.424 2.241 12.001 1.00 78.44 91 GLU A C 1
ATOM 728 O O . GLU A 1 91 ? 0.777 2.796 12.892 1.00 78.44 91 GLU A O 1
ATOM 733 N N . PHE A 1 92 ? 0.826 1.550 11.023 1.00 77.44 92 PHE A N 1
ATOM 734 C CA . PHE A 1 92 ? -0.628 1.373 10.957 1.00 77.44 92 PHE A CA 1
ATOM 735 C C . PHE A 1 92 ? -1.169 0.675 12.207 1.00 77.44 92 PHE A C 1
ATOM 737 O O . PHE A 1 92 ? -2.175 1.085 12.787 1.00 77.44 92 PHE A O 1
ATOM 744 N N . LEU A 1 93 ? -0.475 -0.366 12.654 1.00 77.00 93 LEU A N 1
ATOM 745 C CA . LEU A 1 93 ? -0.914 -1.173 13.782 1.00 77.00 93 LEU A CA 1
ATOM 746 C C . LEU A 1 93 ? -0.704 -0.466 15.122 1.00 77.00 93 LEU A C 1
ATOM 748 O O . LEU A 1 93 ? -1.547 -0.593 16.004 1.00 77.00 93 LEU A O 1
ATOM 752 N N . TRP A 1 94 ? 0.340 0.357 15.248 1.00 81.50 94 TRP A N 1
ATOM 753 C CA . TRP A 1 94 ? 0.482 1.296 16.363 1.00 81.50 94 TRP A CA 1
ATOM 754 C C . TRP A 1 94 ? -0.704 2.263 16.450 1.00 81.50 94 TRP A C 1
ATOM 756 O O . TRP A 1 94 ? -1.177 2.569 17.543 1.00 81.50 94 TRP A O 1
ATOM 766 N N . LYS A 1 95 ? -1.246 2.711 15.311 1.00 82.00 95 LYS A N 1
ATOM 767 C CA . LYS A 1 95 ? -2.459 3.539 15.308 1.00 82.00 95 LYS A CA 1
ATOM 768 C C . LYS A 1 95 ? -3.696 2.758 15.746 1.00 82.00 95 LYS A C 1
ATOM 770 O O . LYS A 1 95 ? -4.503 3.311 16.488 1.00 82.00 95 LYS A O 1
ATOM 775 N N . LEU A 1 96 ? -3.849 1.500 15.314 1.00 79.50 96 LEU A N 1
ATOM 776 C CA . LEU A 1 96 ? -4.934 0.638 15.800 1.00 79.50 96 LEU A CA 1
ATOM 777 C C . LEU A 1 96 ? -4.846 0.435 17.317 1.00 79.50 96 LEU A C 1
ATOM 779 O O . LEU A 1 96 ? -5.867 0.513 17.993 1.00 79.50 96 LEU A O 1
ATOM 783 N N . GLU A 1 97 ? -3.639 0.252 17.855 1.00 82.81 97 GLU A N 1
ATOM 784 C CA . GLU A 1 97 ? -3.417 0.165 19.302 1.00 82.81 97 GLU A CA 1
ATOM 785 C C . GLU A 1 97 ? -3.829 1.468 20.003 1.00 82.81 97 GLU A C 1
ATOM 787 O O . GLU A 1 97 ? -4.577 1.433 20.975 1.00 82.81 97 GLU A O 1
ATOM 792 N N . GLY A 1 98 ? -3.461 2.630 19.454 1.00 83.94 98 GLY A N 1
ATOM 793 C CA . GLY A 1 98 ? -3.897 3.922 19.992 1.00 83.94 98 GLY A CA 1
ATOM 794 C C . GLY A 1 98 ? -5.416 4.143 19.919 1.00 83.94 98 GLY A C 1
ATOM 795 O O . GLY A 1 98 ? -5.989 4.797 20.788 1.00 83.94 98 GLY A O 1
ATOM 796 N N . LEU A 1 99 ? -6.102 3.601 18.907 1.00 81.19 99 LEU A N 1
ATOM 797 C CA . LEU A 1 99 ? -7.571 3.605 18.845 1.00 81.19 99 LEU A CA 1
ATOM 798 C C . LEU A 1 99 ? -8.185 2.651 19.877 1.00 81.19 99 LEU A C 1
ATOM 800 O O . LEU A 1 99 ? -9.224 2.973 20.453 1.00 81.19 99 LEU A O 1
ATOM 804 N N . ARG A 1 100 ? -7.531 1.516 20.145 1.00 82.62 100 ARG A N 1
ATOM 805 C CA . ARG A 1 100 ? -7.928 0.575 21.197 1.00 82.62 100 ARG A CA 1
ATOM 806 C C . ARG A 1 100 ? -7.830 1.209 22.578 1.00 82.62 100 ARG A C 1
ATOM 808 O O . ARG A 1 100 ? -8.775 1.132 23.353 1.00 82.62 100 ARG A O 1
ATOM 815 N N . GLU A 1 101 ? -6.712 1.866 22.874 1.00 83.75 101 GLU A N 1
ATOM 816 C CA . GLU A 1 101 ? -6.484 2.566 24.147 1.00 83.75 101 GLU A CA 1
ATOM 817 C C . GLU A 1 101 ? -7.494 3.695 24.382 1.00 83.75 101 GLU A C 1
ATOM 819 O O . GLU A 1 101 ? -7.897 3.942 25.514 1.00 83.75 101 GLU A O 1
ATOM 824 N N . LYS A 1 102 ? -7.962 4.337 23.306 1.00 82.44 102 LYS A N 1
ATOM 825 C CA . LYS A 1 102 ? -9.021 5.357 23.349 1.00 82.44 102 LYS A CA 1
ATOM 826 C C . LYS A 1 102 ? -10.438 4.780 23.446 1.00 82.44 102 LYS A C 1
ATOM 828 O O . LYS A 1 102 ? -11.392 5.550 23.438 1.00 82.44 102 LYS A O 1
ATOM 833 N N . GLY A 1 103 ? -10.595 3.455 23.477 1.00 79.88 103 GLY A N 1
ATOM 834 C CA . GLY A 1 103 ? -11.900 2.788 23.499 1.00 79.88 103 GLY A CA 1
ATOM 835 C C . GLY A 1 103 ? -12.692 2.900 22.191 1.00 79.88 103 GLY A C 1
ATOM 836 O O . GLY A 1 103 ? -13.880 2.602 22.174 1.00 79.88 103 GLY A O 1
ATOM 837 N N . VAL A 1 104 ? -12.055 3.325 21.092 1.00 75.38 104 VAL A N 1
ATOM 838 C CA . VAL A 1 104 ? -12.706 3.483 19.777 1.00 75.38 104 VAL A CA 1
ATOM 839 C C . VAL A 1 104 ? -12.902 2.132 19.085 1.00 75.38 104 VAL A C 1
ATOM 841 O O . VAL A 1 104 ? -13.827 1.969 18.293 1.00 75.38 104 VAL A O 1
ATOM 844 N N . LEU A 1 105 ? -12.029 1.164 19.368 1.00 79.00 105 LEU A N 1
ATOM 845 C CA . LEU A 1 105 ? -12.154 -0.210 18.889 1.00 79.00 105 LEU A CA 1
ATOM 846 C C . LEU A 1 105 ? -11.794 -1.198 19.995 1.00 79.00 105 LEU A C 1
ATOM 848 O O . LEU A 1 105 ? -10.902 -0.944 20.804 1.00 79.00 105 LEU A O 1
ATOM 852 N N . LYS A 1 106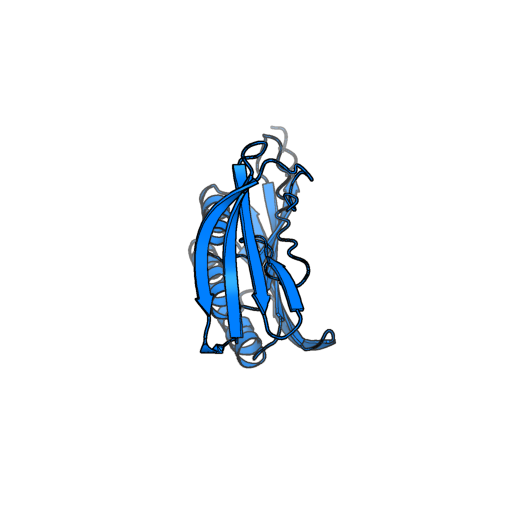 ? -12.447 -2.356 20.002 1.00 81.12 106 LYS A N 1
ATOM 853 C CA . LYS A 1 106 ? -12.092 -3.484 20.862 1.00 81.12 106 LYS A CA 1
ATOM 854 C C . LYS A 1 106 ? -11.447 -4.567 20.010 1.00 81.12 106 LYS A C 1
ATOM 856 O O . LYS A 1 106 ? -12.062 -5.061 19.079 1.00 81.12 106 LYS A O 1
ATOM 861 N N . VAL A 1 107 ? -10.212 -4.954 20.312 1.00 81.69 107 VAL A N 1
ATOM 862 C CA . VAL A 1 107 ? -9.535 -6.049 19.595 1.00 81.69 107 VAL A CA 1
ATOM 863 C C . VAL A 1 107 ? -9.951 -7.378 20.216 1.00 81.69 107 VAL A C 1
ATOM 865 O O . VAL A 1 107 ? -9.710 -7.608 21.402 1.00 81.69 107 VAL A O 1
ATOM 868 N N . LEU A 1 108 ? -10.580 -8.245 19.425 1.00 79.69 108 LEU A N 1
ATOM 869 C CA . LEU A 1 108 ? -11.032 -9.571 19.851 1.00 79.69 108 LEU A CA 1
ATOM 870 C C . LEU A 1 108 ? -9.908 -10.598 19.697 1.00 79.69 108 LEU A C 1
ATOM 872 O O . LEU A 1 108 ? -9.577 -11.338 20.632 1.00 79.69 108 LEU A O 1
ATOM 876 N N . SER A 1 109 ? -9.270 -10.592 18.531 1.00 80.75 109 SER A N 1
ATOM 877 C CA . SER A 1 109 ? -8.140 -11.453 18.215 1.00 80.75 109 SER A CA 1
ATOM 878 C C . SER A 1 109 ? -7.213 -10.785 17.203 1.00 80.75 109 SER A C 1
ATOM 880 O O . SER A 1 109 ? -7.591 -9.858 16.488 1.00 80.75 109 SER A O 1
ATOM 882 N N . ALA A 1 110 ? -5.960 -11.225 17.173 1.00 83.62 110 ALA A N 1
ATOM 883 C CA . ALA A 1 110 ? -5.003 -10.782 16.176 1.00 83.62 110 ALA A CA 1
ATOM 884 C C . ALA A 1 110 ? -4.137 -11.956 15.729 1.00 83.62 110 ALA A C 1
ATOM 886 O O . ALA A 1 110 ? -3.619 -12.726 16.542 1.00 83.62 110 ALA A O 1
ATOM 887 N N . GLU A 1 111 ? -3.967 -12.072 14.422 1.00 83.94 111 GLU A N 1
ATOM 888 C CA . GLU A 1 111 ? -3.173 -13.098 13.773 1.00 83.94 111 GLU A CA 1
ATOM 889 C C . GLU A 1 111 ? -2.199 -12.448 12.794 1.00 83.94 111 GLU A C 1
ATOM 891 O O . GLU A 1 111 ? -2.592 -11.641 11.959 1.00 83.94 111 GLU A O 1
ATOM 896 N N . ALA A 1 112 ? -0.924 -12.813 12.875 1.00 84.25 112 ALA A N 1
ATOM 897 C CA . ALA A 1 112 ? 0.093 -12.416 11.916 1.00 84.25 112 ALA A CA 1
ATOM 898 C C . ALA A 1 112 ? 0.683 -13.657 11.248 1.00 84.25 112 ALA A C 1
ATOM 900 O O . ALA A 1 112 ? 1.148 -14.579 11.916 1.00 84.25 112 ALA A O 1
ATOM 901 N N . LEU A 1 113 ? 0.687 -13.660 9.923 1.00 83.62 113 LEU A N 1
ATOM 902 C CA . LEU A 1 113 ? 1.252 -14.697 9.078 1.00 83.62 113 LEU A CA 1
ATOM 903 C C . LEU A 1 113 ? 2.400 -14.101 8.262 1.00 83.62 113 LEU A C 1
ATOM 905 O O . LEU A 1 113 ? 2.211 -13.124 7.534 1.00 83.62 113 LEU A O 1
ATOM 909 N N . VAL A 1 114 ? 3.580 -14.701 8.368 1.00 82.12 114 VAL A N 1
ATOM 910 C CA . VAL A 1 114 ? 4.759 -14.352 7.573 1.00 82.12 114 VAL A CA 1
ATOM 911 C C . VAL A 1 114 ? 4.851 -15.321 6.399 1.00 82.12 114 VAL A C 1
ATOM 913 O O . VAL A 1 114 ? 4.857 -16.538 6.584 1.00 82.12 114 VAL A O 1
ATOM 916 N N . VAL A 1 115 ? 4.894 -14.775 5.187 1.00 79.06 115 VAL A N 1
ATOM 917 C CA . VAL A 1 115 ? 4.916 -15.520 3.927 1.00 79.06 115 VAL A CA 1
ATOM 918 C C . VAL A 1 115 ? 6.173 -15.153 3.149 1.00 79.06 115 VAL A C 1
ATOM 920 O O . VAL A 1 115 ? 6.324 -14.018 2.689 1.00 79.06 115 VAL A O 1
ATOM 923 N N . CYS A 1 116 ? 7.055 -16.125 2.955 1.00 78.19 116 CYS A N 1
ATOM 924 C CA . CYS A 1 116 ? 8.316 -15.965 2.237 1.00 78.19 116 CYS A CA 1
ATOM 925 C C . CYS A 1 116 ? 8.328 -16.923 1.042 1.00 78.19 116 CYS A C 1
ATOM 927 O O . CYS A 1 116 ? 7.901 -18.070 1.149 1.00 78.19 116 CYS A O 1
ATOM 929 N N . GLY A 1 117 ? 8.740 -16.452 -0.138 1.00 70.44 117 GLY A N 1
ATOM 930 C CA . GLY A 1 117 ? 8.855 -17.316 -1.326 1.00 70.44 117 GLY A CA 1
ATOM 931 C C . GLY A 1 117 ? 7.564 -18.034 -1.762 1.00 70.44 117 GLY A C 1
ATOM 932 O O . GLY A 1 117 ? 7.636 -18.996 -2.516 1.00 70.44 117 GLY A O 1
ATOM 933 N N . GLY A 1 118 ? 6.389 -17.589 -1.298 1.00 65.19 118 GLY A N 1
ATOM 934 C CA . GLY A 1 118 ? 5.095 -18.224 -1.579 1.00 65.19 118 GLY A CA 1
ATOM 935 C C . GLY A 1 118 ? 4.651 -19.291 -0.571 1.00 65.19 118 GLY A C 1
ATOM 936 O O . GLY A 1 118 ? 3.566 -19.837 -0.744 1.00 65.19 118 GLY A O 1
ATOM 937 N N . SER A 1 119 ? 5.428 -19.553 0.486 1.00 65.75 119 SER A N 1
ATOM 938 C CA . SER A 1 119 ? 5.065 -20.477 1.571 1.00 65.75 119 SER A CA 1
ATOM 939 C C . SER A 1 119 ? 4.922 -19.741 2.905 1.00 65.75 119 SER A C 1
ATOM 941 O O . SER A 1 119 ? 5.597 -18.741 3.154 1.00 65.75 119 SER A O 1
ATOM 943 N N . ALA A 1 120 ? 4.009 -20.211 3.757 1.00 71.69 120 ALA A N 1
ATOM 944 C CA . ALA A 1 120 ? 3.875 -19.711 5.122 1.00 71.69 120 ALA A CA 1
ATOM 945 C C . ALA A 1 120 ? 5.068 -20.187 5.960 1.00 71.69 120 ALA A C 1
ATOM 947 O O . ALA A 1 120 ? 5.270 -21.391 6.096 1.00 71.69 120 ALA A O 1
ATOM 948 N N . GLU A 1 121 ? 5.839 -19.255 6.517 1.00 73.56 121 GLU A N 1
ATOM 949 C CA . GLU A 1 121 ? 7.011 -19.582 7.343 1.00 73.56 121 GLU A CA 1
ATOM 950 C C . GLU A 1 121 ? 6.725 -19.487 8.840 1.00 73.56 121 GLU A C 1
ATOM 952 O O . GLU A 1 121 ? 7.259 -20.269 9.622 1.00 73.56 121 GLU A O 1
ATOM 957 N N . ALA A 1 122 ? 5.870 -18.551 9.259 1.00 81.50 122 ALA A N 1
ATOM 958 C CA . ALA A 1 122 ? 5.546 -18.375 10.669 1.00 81.50 122 ALA A CA 1
ATOM 959 C C . ALA A 1 122 ? 4.136 -17.816 10.862 1.00 81.50 122 ALA A C 1
ATOM 961 O O . ALA A 1 122 ? 3.694 -16.940 10.116 1.00 81.50 122 ALA A O 1
ATOM 962 N N . GLN A 1 123 ? 3.449 -18.298 11.897 1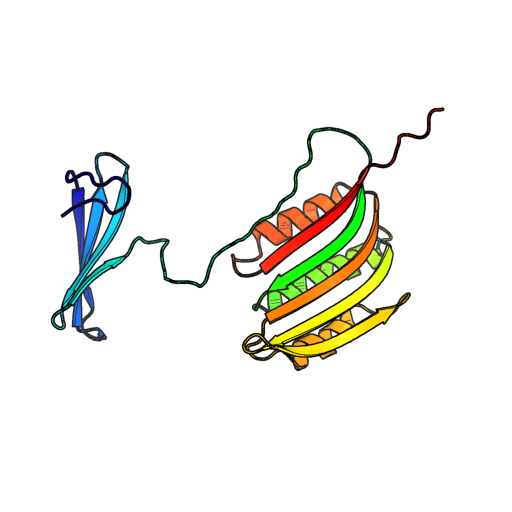.00 85.06 123 GLN A N 1
ATOM 963 C CA . GLN A 1 123 ? 2.118 -17.848 12.290 1.00 85.06 123 GLN A CA 1
ATOM 964 C C . GLN A 1 123 ? 2.124 -17.479 13.773 1.00 85.06 123 GLN A C 1
ATOM 966 O O . GLN A 1 123 ? 2.536 -18.264 14.625 1.00 85.06 123 GLN A O 1
ATOM 971 N N . PHE A 1 124 ? 1.641 -16.282 14.081 1.00 83.44 124 PHE A N 1
ATOM 972 C CA . PHE A 1 124 ? 1.554 -15.739 15.429 1.00 83.44 124 PHE A CA 1
ATOM 973 C C . PHE A 1 124 ? 0.102 -15.385 15.711 1.00 83.44 124 PHE A C 1
ATOM 975 O O . PHE A 1 124 ? -0.527 -14.706 14.907 1.00 83.44 124 PHE A O 1
ATOM 982 N N . LYS A 1 125 ? -0.436 -15.828 16.846 1.00 84.75 125 LYS A N 1
ATOM 983 C CA . LYS A 1 125 ? -1.812 -15.528 17.255 1.00 84.75 125 LYS A CA 1
ATOM 984 C C . LYS A 1 125 ? -1.824 -14.967 18.667 1.00 84.75 125 LYS A C 1
ATOM 986 O O . LYS A 1 125 ? -1.090 -15.457 19.523 1.00 84.75 125 LYS A O 1
ATOM 991 N N . ALA A 1 126 ? -2.701 -14.008 18.923 1.00 81.12 126 ALA A N 1
ATOM 992 C CA . ALA A 1 126 ? -3.157 -13.701 20.269 1.00 81.12 126 ALA A CA 1
ATOM 993 C C . ALA A 1 126 ? -4.679 -13.592 20.302 1.00 81.12 126 ALA A C 1
ATOM 995 O O . ALA A 1 126 ? -5.321 -13.155 19.346 1.00 81.12 126 ALA A O 1
ATOM 996 N N . LYS A 1 127 ? -5.236 -13.981 21.444 1.00 77.62 127 LYS A N 1
ATOM 997 C CA . LYS A 1 127 ? -6.644 -13.806 21.792 1.00 77.62 127 LYS A CA 1
ATOM 998 C C . LYS A 1 127 ? -6.722 -12.898 23.011 1.00 77.62 127 LYS A C 1
ATOM 1000 O O . LYS A 1 127 ? -5.877 -13.033 23.890 1.00 77.62 127 LYS A O 1
ATOM 1005 N N . GLY A 1 128 ? -7.729 -12.027 23.059 1.00 62.19 128 GLY A N 1
ATOM 1006 C CA . GLY A 1 128 ? -8.161 -11.330 24.275 1.00 62.19 128 GLY A CA 1
ATOM 1007 C C . GLY A 1 128 ? -7.099 -10.479 24.982 1.00 62.19 128 GLY A C 1
ATOM 1008 O O . GLY A 1 128 ? -6.351 -10.969 25.819 1.00 62.19 128 GLY A O 1
ATOM 1009 N N . GLY A 1 129 ? -7.078 -9.171 24.711 1.00 59.00 129 GLY A N 1
ATOM 1010 C CA . GLY A 1 129 ? -6.315 -8.194 25.506 1.00 59.00 129 GLY A CA 1
ATOM 1011 C C . GLY A 1 129 ? -4.784 -8.265 25.393 1.00 59.00 129 GLY A C 1
ATOM 1012 O O . GLY A 1 129 ? -4.102 -7.402 25.939 1.00 59.00 129 GLY A O 1
ATOM 1013 N N . GLY A 1 130 ? -4.226 -9.240 24.668 1.00 65.44 130 GLY A N 1
ATOM 1014 C CA . GLY A 1 130 ? -2.802 -9.272 24.337 1.00 65.44 130 GLY A CA 1
ATOM 1015 C C . GLY A 1 130 ? -2.380 -8.029 23.545 1.00 65.44 130 GLY A C 1
ATOM 1016 O O . GLY A 1 130 ? -3.109 -7.554 22.674 1.00 65.44 130 GLY A O 1
ATOM 1017 N N . SER A 1 131 ? -1.197 -7.483 23.840 1.00 71.25 131 SER A N 1
ATOM 1018 C CA . SER A 1 131 ? -0.672 -6.327 23.106 1.00 71.25 131 SER A CA 1
ATOM 1019 C C . SER A 1 131 ? -0.447 -6.704 21.639 1.00 71.25 131 SER A C 1
ATOM 1021 O O . SER A 1 131 ? 0.363 -7.590 21.345 1.00 71.25 131 SER A O 1
ATOM 1023 N N . LEU A 1 132 ? -1.117 -6.002 20.714 1.00 73.00 132 LEU A N 1
ATOM 1024 C CA . LEU A 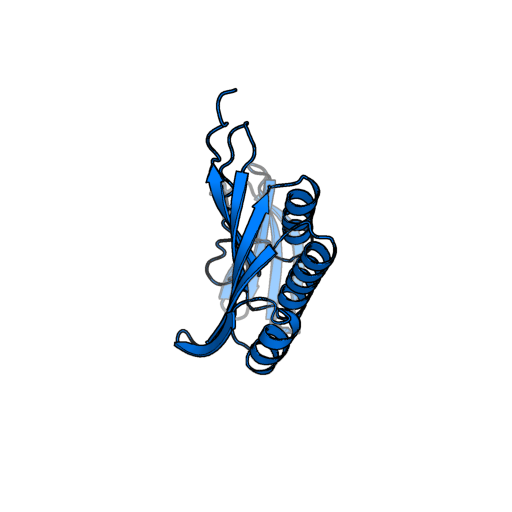1 132 ? -0.848 -6.105 19.274 1.00 73.00 132 LEU A CA 1
ATOM 1025 C C . LEU A 1 132 ? 0.655 -5.937 19.021 1.00 73.00 132 LEU A C 1
ATOM 1027 O O . LEU A 1 132 ? 1.249 -6.704 18.267 1.00 73.00 132 LEU A O 1
ATOM 1031 N N . GLY A 1 133 ? 1.299 -5.019 19.747 1.00 72.81 133 GLY A N 1
ATOM 1032 C CA . GLY A 1 133 ? 2.738 -4.778 19.679 1.00 72.81 133 GLY A CA 1
ATOM 1033 C C . GLY A 1 133 ? 3.606 -6.023 19.902 1.00 72.81 133 GLY A C 1
ATOM 1034 O O . GLY A 1 133 ? 4.629 -6.170 19.236 1.00 72.81 133 GLY A O 1
ATOM 1035 N N . GLN A 1 134 ? 3.205 -6.965 20.763 1.00 77.44 134 GLN A N 1
ATOM 1036 C CA . GLN A 1 134 ? 3.985 -8.185 21.023 1.00 77.44 134 GLN A CA 1
ATOM 1037 C C . GLN A 1 134 ? 3.918 -9.192 19.869 1.00 77.44 134 GLN A C 1
ATOM 1039 O O . GLN A 1 134 ? 4.946 -9.751 19.478 1.00 77.44 134 GLN A O 1
ATOM 1044 N N . ILE A 1 135 ? 2.729 -9.405 19.297 1.00 75.75 135 ILE A N 1
ATOM 1045 C CA . ILE A 1 135 ? 2.544 -10.265 18.114 1.00 75.75 135 ILE A CA 1
ATOM 1046 C C . ILE A 1 135 ? 3.360 -9.705 16.951 1.00 75.75 135 ILE A C 1
ATOM 1048 O O . ILE A 1 135 ? 4.013 -10.444 16.217 1.00 75.75 135 ILE A O 1
ATOM 1052 N N . LEU A 1 136 ? 3.362 -8.381 16.821 1.00 72.50 136 LEU A N 1
ATOM 1053 C CA . LEU A 1 136 ? 4.004 -7.684 15.720 1.00 72.50 136 LEU A CA 1
ATOM 1054 C C . LEU A 1 136 ? 5.505 -7.631 15.862 1.00 72.50 136 LEU A C 1
ATOM 1056 O O . LEU A 1 136 ? 6.198 -7.920 14.897 1.00 72.50 136 LEU A O 1
ATOM 1060 N N . SER A 1 137 ? 6.024 -7.364 17.055 1.00 78.38 137 SER A N 1
ATOM 1061 C CA . SER A 1 137 ? 7.461 -7.450 17.300 1.00 78.38 137 SER A CA 1
ATOM 1062 C C . SER A 1 137 ? 8.000 -8.830 16.901 1.00 78.38 137 SER A C 1
ATOM 1064 O O . SER A 1 137 ? 9.016 -8.929 16.211 1.00 78.38 137 SER A O 1
ATOM 1066 N N . ARG A 1 138 ? 7.255 -9.901 17.209 1.00 81.12 138 ARG A N 1
ATOM 1067 C CA . ARG A 1 138 ? 7.607 -11.276 16.823 1.00 81.12 138 ARG A CA 1
ATOM 1068 C C . ARG A 1 138 ? 7.496 -11.530 15.316 1.00 81.12 138 ARG A C 1
ATOM 1070 O O . ARG A 1 138 ? 8.434 -12.063 14.719 1.00 81.12 138 ARG A O 1
ATOM 1077 N N . ALA A 1 139 ? 6.394 -11.115 14.693 1.00 76.88 139 ALA A N 1
ATOM 1078 C CA . ALA A 1 139 ? 6.169 -11.293 13.261 1.00 76.88 139 ALA A CA 1
ATOM 1079 C C . ALA A 1 139 ? 7.168 -10.494 12.411 1.00 76.88 139 ALA A C 1
ATOM 1081 O O . ALA A 1 139 ? 7.785 -11.041 11.502 1.00 76.88 139 ALA A O 1
ATOM 1082 N N . LEU A 1 140 ? 7.384 -9.219 12.742 1.00 73.94 140 LEU A N 1
ATOM 1083 C CA . LEU A 1 140 ? 8.287 -8.321 12.022 1.00 73.94 140 LEU A CA 1
ATOM 1084 C C . LEU A 1 140 ? 9.752 -8.751 12.170 1.00 73.94 140 LEU A C 1
ATOM 1086 O O . LEU A 1 140 ? 10.498 -8.695 11.193 1.00 73.94 140 LEU A O 1
ATOM 1090 N N . SER A 1 141 ? 10.152 -9.244 13.349 1.00 79.19 141 SER A N 1
ATOM 1091 C CA . SER A 1 141 ? 11.502 -9.795 13.560 1.00 79.19 141 SER A CA 1
ATOM 1092 C C . SER A 1 141 ? 11.780 -11.021 12.685 1.00 79.19 141 SER A C 1
ATOM 1094 O O . SER A 1 141 ? 12.929 -11.272 12.327 1.00 79.19 141 SER A O 1
ATOM 1096 N N . SER A 1 142 ? 10.726 -11.745 12.298 1.00 74.31 142 SER A N 1
ATOM 1097 C CA . SER A 1 142 ? 10.800 -12.958 11.478 1.00 74.31 142 SER A CA 1
ATOM 1098 C C . SER A 1 142 ? 10.613 -12.691 9.974 1.00 74.31 142 SER A C 1
ATOM 1100 O O . SER A 1 142 ? 10.785 -13.598 9.173 1.00 74.31 142 SER A O 1
ATOM 1102 N N . ALA A 1 143 ? 10.278 -11.462 9.557 1.00 73.12 143 ALA A N 1
ATOM 1103 C CA . ALA A 1 143 ? 9.785 -11.166 8.205 1.00 73.12 143 ALA A CA 1
ATOM 1104 C C . ALA A 1 143 ? 10.808 -10.528 7.241 1.00 73.12 143 ALA A C 1
ATOM 1106 O O . ALA A 1 143 ? 10.419 -9.831 6.297 1.00 73.12 143 ALA A O 1
ATOM 1107 N N . LYS A 1 144 ? 12.121 -10.715 7.442 1.00 74.50 144 LYS A N 1
ATOM 1108 C CA . LYS A 1 144 ? 13.144 -10.100 6.569 1.00 74.50 144 LYS A CA 1
ATOM 1109 C C . LYS A 1 144 ? 12.996 -10.573 5.115 1.00 74.50 144 LYS A C 1
ATOM 1111 O O . LYS A 1 144 ? 13.360 -11.690 4.780 1.00 74.50 144 LYS A O 1
ATOM 1116 N N . GLY A 1 145 ? 12.512 -9.684 4.243 1.00 71.12 145 GLY A N 1
ATOM 1117 C CA . GLY A 1 145 ? 12.292 -9.978 2.819 1.00 71.12 145 GLY A CA 1
ATOM 1118 C C . GLY A 1 145 ? 10.984 -10.716 2.515 1.00 71.12 145 GLY A C 1
ATOM 1119 O O . GLY A 1 145 ? 10.783 -11.148 1.382 1.00 71.12 145 GLY A O 1
ATOM 1120 N N . CYS A 1 146 ? 10.093 -10.831 3.498 1.00 77.38 146 CYS A N 1
ATOM 1121 C CA . CYS A 1 146 ? 8.850 -11.583 3.398 1.00 77.38 146 CYS A CA 1
ATOM 1122 C C . CYS A 1 146 ? 7.628 -10.667 3.382 1.00 77.38 146 CYS A C 1
ATOM 1124 O O . CYS A 1 146 ? 7.663 -9.528 3.852 1.00 77.38 146 CYS A O 1
ATOM 1126 N N . ALA A 1 147 ? 6.526 -11.174 2.838 1.00 78.88 147 ALA A N 1
ATOM 1127 C CA . ALA A 1 147 ? 5.232 -10.535 2.990 1.00 78.88 147 ALA A CA 1
ATOM 1128 C C . ALA A 1 147 ? 4.664 -10.877 4.368 1.00 78.88 147 ALA A C 1
ATOM 1130 O O . ALA A 1 147 ? 4.759 -12.013 4.828 1.00 78.88 147 ALA A O 1
ATOM 1131 N N . VAL A 1 148 ? 4.043 -9.900 5.016 1.00 77.81 148 VAL A N 1
ATOM 1132 C CA . VAL A 1 148 ? 3.314 -10.108 6.265 1.00 77.81 148 VAL A CA 1
ATOM 1133 C C . VAL A 1 148 ? 1.841 -9.872 5.993 1.00 77.81 148 VAL A C 1
ATOM 1135 O O . VAL A 1 148 ? 1.470 -8.879 5.365 1.00 77.81 148 VAL A O 1
ATOM 1138 N N . ARG A 1 149 ? 1.008 -10.798 6.460 1.00 82.44 149 ARG A N 1
ATOM 1139 C CA . ARG A 1 149 ? -0.445 -10.684 6.506 1.00 82.44 149 ARG A CA 1
ATOM 1140 C C . ARG A 1 149 ? -0.851 -10.608 7.969 1.00 82.44 149 ARG A C 1
ATOM 1142 O O . ARG A 1 149 ? -0.640 -11.563 8.703 1.00 82.44 149 ARG A O 1
ATOM 1149 N N . VAL A 1 150 ? -1.433 -9.494 8.382 1.00 79.25 150 VAL A N 1
ATOM 1150 C CA . VAL A 1 150 ? -1.996 -9.314 9.719 1.00 79.25 150 VAL A CA 1
ATOM 1151 C C . VAL A 1 150 ? -3.507 -9.261 9.585 1.00 79.25 150 VAL A C 1
ATOM 1153 O O . VAL A 1 150 ? -4.018 -8.479 8.793 1.00 79.25 150 VAL A O 1
ATOM 1156 N N . VAL A 1 151 ? -4.217 -10.093 10.330 1.00 81.31 151 VAL A N 1
ATOM 1157 C CA . VAL A 1 151 ? -5.672 -10.060 10.451 1.00 81.31 151 VAL A CA 1
ATOM 1158 C C . VAL A 1 151 ? -5.985 -9.704 11.892 1.00 81.31 151 VAL A C 1
ATOM 1160 O O . VAL A 1 151 ? -5.526 -10.375 12.814 1.00 81.31 151 VAL A O 1
ATOM 1163 N N . VAL A 1 152 ? -6.718 -8.618 12.084 1.00 78.50 152 VAL A N 1
ATOM 1164 C CA . VAL A 1 152 ? -7.164 -8.152 13.392 1.00 78.50 152 VAL A CA 1
ATOM 1165 C C . VAL A 1 152 ? -8.676 -8.244 13.409 1.00 78.50 152 VAL A C 1
ATOM 1167 O O . VAL A 1 152 ? -9.355 -7.542 12.663 1.00 78.50 152 VAL A O 1
ATOM 1170 N N . GLU A 1 153 ? -9.195 -9.117 14.254 1.00 77.56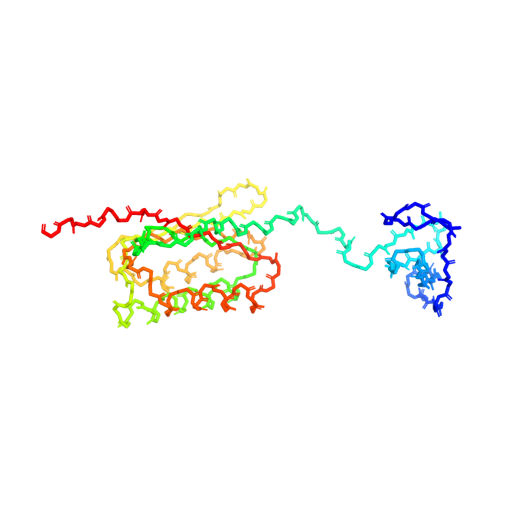 153 GLU A N 1
ATOM 1171 C CA . GLU A 1 153 ? -10.617 -9.181 14.538 1.00 77.56 153 GLU A CA 1
ATOM 1172 C C . GLU A 1 153 ? -10.936 -8.088 15.554 1.00 77.56 153 GLU A C 1
ATOM 1174 O O . GLU A 1 153 ? -10.322 -8.006 16.626 1.00 77.56 153 GLU A O 1
ATOM 1179 N N . VAL A 1 154 ? -11.862 -7.212 15.194 1.00 78.75 154 VAL A N 1
ATOM 1180 C CA . VAL A 1 154 ? -12.222 -6.049 15.998 1.00 78.75 154 VAL A CA 1
ATOM 1181 C C . VAL A 1 154 ? -13.721 -6.019 16.227 1.00 78.75 154 VAL A C 1
ATOM 1183 O O . VAL A 1 154 ? -14.497 -6.553 15.455 1.00 78.75 154 VAL A O 1
ATOM 1186 N N . ASP A 1 155 ? -14.123 -5.376 17.304 1.00 75.56 155 ASP A N 1
ATOM 1187 C CA . ASP A 1 155 ? -15.481 -4.939 17.543 1.00 75.56 155 ASP A CA 1
ATOM 1188 C C . ASP A 1 155 ? -15.432 -3.417 17.628 1.00 75.56 155 ASP A C 1
ATOM 1190 O O . ASP A 1 155 ? -14.935 -2.842 18.602 1.00 75.56 155 ASP A O 1
ATOM 1194 N N . ALA A 1 156 ? -15.839 -2.768 16.542 1.00 70.56 156 ALA A N 1
ATOM 1195 C CA . ALA A 1 156 ? -15.841 -1.321 16.447 1.00 70.56 156 ALA A CA 1
ATOM 1196 C C . ALA A 1 156 ? -17.073 -0.839 15.689 1.00 70.56 156 ALA A C 1
ATOM 1198 O O . ALA A 1 156 ? -17.363 -1.301 14.585 1.00 70.56 156 ALA A O 1
ATOM 1199 N N . GLN A 1 157 ? -17.754 0.156 16.249 1.00 68.62 157 GLN A N 1
ATOM 1200 C CA . GLN A 1 157 ? -18.686 0.964 15.479 1.00 68.62 157 GLN A CA 1
ATOM 1201 C C . GLN A 1 157 ? -17.867 1.889 14.572 1.00 68.62 157 GLN A C 1
ATOM 1203 O O . GLN A 1 157 ? -16.905 2.517 15.028 1.00 68.62 157 GLN A O 1
ATOM 1208 N N . LEU A 1 158 ? -18.208 1.956 13.284 1.00 65.75 158 LEU A N 1
ATOM 1209 C CA . LEU A 1 158 ? -17.488 2.778 12.316 1.00 65.75 158 LEU A CA 1
ATOM 1210 C C . LEU A 1 158 ? -17.667 4.267 12.650 1.00 65.75 158 LEU A C 1
ATOM 1212 O O . LEU A 1 158 ? -18.597 4.925 12.193 1.00 65.75 158 LEU A O 1
ATOM 1216 N N . SER A 1 159 ? -16.756 4.792 13.465 1.00 68.50 159 SER A N 1
ATOM 1217 C CA . SER A 1 159 ? -16.646 6.216 13.760 1.00 68.50 159 SER A CA 1
ATOM 1218 C C . SER A 1 159 ? -15.882 6.940 12.652 1.00 68.50 159 SER A C 1
ATOM 1220 O O . SER A 1 159 ? -15.042 6.355 11.958 1.00 68.50 159 SER A O 1
ATOM 1222 N N . GLU A 1 160 ? -16.115 8.246 12.524 1.00 67.94 160 GLU A N 1
ATOM 1223 C CA . GLU A 1 160 ? -15.350 9.104 11.614 1.00 67.94 160 GLU A CA 1
ATOM 1224 C C . GLU A 1 160 ? -13.841 9.022 11.905 1.00 67.94 160 GLU A C 1
ATOM 1226 O O . GLU A 1 160 ? -13.033 8.975 10.981 1.00 67.94 160 GLU A O 1
ATOM 1231 N N . SER A 1 161 ? -13.459 8.865 13.178 1.00 68.88 161 SER A N 1
ATOM 1232 C CA . SER A 1 161 ? -12.078 8.640 13.621 1.00 68.88 161 SER A CA 1
ATOM 1233 C C . SER A 1 161 ? -11.455 7.363 13.048 1.00 68.88 161 SER A C 1
ATOM 1235 O O . SER A 1 161 ? -10.307 7.391 12.598 1.00 68.88 161 SER A O 1
ATOM 1237 N N . LEU A 1 162 ? -12.192 6.244 13.035 1.00 69.88 162 LEU A N 1
ATOM 1238 C CA . LEU A 1 162 ? -11.718 4.986 12.447 1.00 69.88 162 LEU A CA 1
ATOM 1239 C C . LEU A 1 162 ? -11.619 5.105 10.920 1.00 69.88 162 LEU A C 1
ATOM 1241 O O . LEU A 1 162 ? -10.625 4.678 10.330 1.00 69.88 162 LEU A O 1
ATOM 1245 N N . ARG A 1 163 ? -12.603 5.755 10.287 1.00 72.25 163 ARG A N 1
ATOM 1246 C CA . ARG A 1 163 ? -12.599 6.007 8.840 1.00 72.25 163 ARG A CA 1
ATOM 1247 C C . ARG A 1 163 ? -11.413 6.873 8.418 1.00 72.25 163 ARG A C 1
ATOM 1249 O O . ARG A 1 163 ? -10.655 6.485 7.532 1.00 72.25 163 ARG A O 1
ATOM 1256 N N . LEU A 1 164 ? -11.211 8.007 9.088 1.00 71.75 164 LEU A N 1
ATOM 1257 C CA . LEU A 1 164 ? -10.090 8.918 8.855 1.00 71.75 164 LEU A CA 1
ATOM 1258 C C . LEU A 1 164 ? -8.752 8.224 9.075 1.00 71.75 164 LEU A C 1
ATOM 1260 O O . LEU A 1 164 ? -7.827 8.457 8.300 1.00 71.75 164 LEU A O 1
ATOM 1264 N N . ALA A 1 165 ? -8.631 7.359 10.086 1.00 71.50 165 ALA A N 1
ATOM 1265 C CA . ALA A 1 165 ? -7.421 6.573 10.287 1.00 71.50 165 ALA A CA 1
ATOM 1266 C C . ALA A 1 165 ? -7.147 5.667 9.074 1.00 71.50 165 ALA A C 1
ATOM 1268 O O . ALA A 1 165 ? -6.064 5.753 8.496 1.00 71.50 165 ALA A O 1
ATOM 1269 N N . LEU A 1 166 ? -8.127 4.875 8.630 1.00 73.06 166 LEU A N 1
ATOM 1270 C CA . LEU A 1 166 ? -7.990 3.984 7.470 1.00 73.06 166 LEU A CA 1
ATOM 1271 C C . LEU A 1 166 ? -7.661 4.755 6.175 1.00 73.06 166 LEU A C 1
ATOM 1273 O O . LEU A 1 166 ? -6.721 4.400 5.460 1.00 73.06 166 LEU A O 1
ATOM 1277 N N . GLU A 1 167 ? -8.376 5.849 5.898 1.00 71.00 167 GLU A N 1
ATOM 1278 C CA . GLU A 1 167 ? -8.171 6.688 4.708 1.00 71.00 167 GLU A CA 1
ATOM 1279 C C . GLU A 1 167 ? -6.822 7.416 4.720 1.00 71.00 167 GLU A C 1
ATOM 1281 O O . GLU A 1 167 ? -6.135 7.493 3.697 1.00 71.00 167 GLU A O 1
ATOM 1286 N N . THR A 1 168 ? -6.426 7.957 5.875 1.00 69.56 168 THR A N 1
ATOM 1287 C CA . THR A 1 168 ? -5.146 8.658 6.037 1.00 69.56 168 THR A CA 1
ATOM 1288 C C . THR A 1 168 ? -3.989 7.690 5.845 1.00 69.56 168 THR A C 1
ATOM 1290 O O . THR A 1 168 ? -3.039 8.015 5.134 1.00 69.56 168 THR A O 1
ATOM 1293 N N . TYR A 1 169 ? -4.080 6.478 6.399 1.00 67.88 169 TYR A N 1
ATOM 1294 C CA . TYR A 1 169 ? -3.042 5.475 6.186 1.00 67.88 169 TYR A CA 1
ATOM 1295 C C . TYR A 1 169 ? -2.962 5.025 4.741 1.00 67.88 169 TYR A C 1
ATOM 1297 O O . TYR A 1 169 ? -1.856 4.920 4.233 1.00 67.88 169 TYR A O 1
ATOM 1305 N N . HIS A 1 170 ? -4.082 4.857 4.040 1.00 65.75 170 HIS A N 1
ATOM 1306 C CA . HIS A 1 170 ? -4.031 4.579 2.606 1.00 65.75 170 HIS A CA 1
ATOM 1307 C C . HIS A 1 170 ? -3.302 5.678 1.811 1.00 65.75 170 HIS A C 1
ATOM 1309 O O . HIS A 1 170 ? -2.572 5.378 0.870 1.00 65.75 170 HIS A O 1
ATOM 1315 N N . LYS A 1 171 ? -3.472 6.955 2.183 1.00 65.25 171 LYS A N 1
ATOM 1316 C CA . LYS A 1 171 ? -2.805 8.078 1.502 1.00 65.25 171 LYS A CA 1
ATOM 1317 C C . LYS A 1 171 ? -1.305 8.160 1.805 1.00 65.25 171 LYS A C 1
ATOM 1319 O O . LYS A 1 171 ? -0.535 8.520 0.917 1.00 65.25 171 LYS A O 1
ATOM 1324 N N . ILE A 1 172 ? -0.901 7.863 3.042 1.00 59.78 172 ILE A N 1
ATOM 1325 C CA . ILE A 1 172 ? 0.499 7.949 3.500 1.00 59.78 172 ILE A CA 1
ATOM 1326 C C . ILE A 1 172 ? 1.295 6.712 3.074 1.00 59.78 172 ILE A C 1
ATOM 1328 O O . ILE A 1 172 ? 2.456 6.804 2.670 1.00 59.78 172 ILE A O 1
ATOM 1332 N N . MET A 1 173 ? 0.666 5.544 3.149 1.00 59.09 173 MET A N 1
ATOM 1333 C CA . MET A 1 173 ? 1.304 4.271 2.878 1.00 59.09 173 MET A CA 1
ATOM 1334 C C . MET A 1 173 ? 1.390 4.058 1.374 1.00 59.09 173 MET A C 1
ATOM 1336 O O . MET A 1 173 ? 0.396 3.933 0.666 1.00 59.09 173 MET A O 1
ATOM 1340 N N . ASN A 1 174 ? 2.623 4.036 0.879 1.00 54.03 174 ASN A N 1
ATOM 1341 C CA . ASN A 1 174 ? 2.932 3.766 -0.518 1.00 54.03 174 ASN A CA 1
ATOM 1342 C C . ASN A 1 174 ? 2.313 2.425 -0.983 1.00 54.03 174 ASN A C 1
ATOM 1344 O O . ASN A 1 174 ? 1.962 1.576 -0.169 1.00 54.03 174 ASN A O 1
ATOM 1348 N N . LYS A 1 175 ? 2.243 2.216 -2.305 1.00 57.44 175 LYS A N 1
ATOM 1349 C CA . LYS A 1 175 ? 1.477 1.172 -3.040 1.00 57.44 175 LYS A CA 1
ATOM 1350 C C . LYS A 1 175 ? 1.713 -0.310 -2.665 1.00 57.44 175 LYS A C 1
ATOM 1352 O O . LYS A 1 175 ? 1.191 -1.183 -3.353 1.00 57.44 175 LYS A O 1
ATOM 1357 N N . ASP A 1 176 ? 2.514 -0.596 -1.646 1.00 62.09 176 ASP A N 1
ATOM 1358 C CA . ASP A 1 176 ? 2.981 -1.930 -1.264 1.00 62.09 176 ASP A CA 1
ATOM 1359 C C . ASP A 1 176 ? 2.299 -2.453 0.031 1.00 62.09 176 ASP A C 1
ATOM 1361 O O . ASP A 1 176 ? 2.707 -3.493 0.556 1.00 62.09 176 ASP A O 1
ATOM 1365 N N . VAL A 1 177 ? 1.265 -1.755 0.536 1.00 61.31 177 VAL A N 1
ATOM 1366 C CA . VAL A 1 177 ? 0.387 -2.219 1.628 1.00 61.31 177 VAL A CA 1
ATOM 1367 C C . VAL A 1 177 ? -1.081 -2.226 1.192 1.00 61.31 177 VAL A C 1
ATOM 1369 O O . VAL A 1 177 ? -1.591 -1.242 0.662 1.00 61.31 177 VAL A O 1
ATOM 1372 N N . GLU A 1 178 ? -1.761 -3.349 1.407 1.00 67.56 178 GLU A N 1
ATOM 1373 C CA . GLU A 1 178 ? -3.192 -3.540 1.177 1.00 67.56 178 GLU A CA 1
ATOM 1374 C C . GLU A 1 178 ? -3.907 -3.597 2.529 1.00 67.56 178 GLU A C 1
ATOM 1376 O O . GLU A 1 178 ? -3.512 -4.374 3.395 1.00 67.56 178 GLU A O 1
ATOM 1381 N N . ILE A 1 179 ? -4.948 -2.779 2.704 1.00 67.06 179 ILE A N 1
ATOM 1382 C CA . ILE A 1 179 ? -5.805 -2.781 3.894 1.00 67.06 179 ILE A CA 1
ATOM 1383 C C . ILE A 1 179 ? -7.215 -3.155 3.446 1.00 67.06 179 ILE A C 1
ATOM 1385 O O . ILE A 1 179 ? -7.756 -2.541 2.524 1.00 67.06 179 ILE A O 1
ATOM 1389 N N . ARG A 1 180 ? -7.816 -4.147 4.098 1.00 72.25 180 ARG A N 1
ATOM 1390 C CA . ARG A 1 180 ? -9.208 -4.549 3.898 1.00 72.25 180 ARG A CA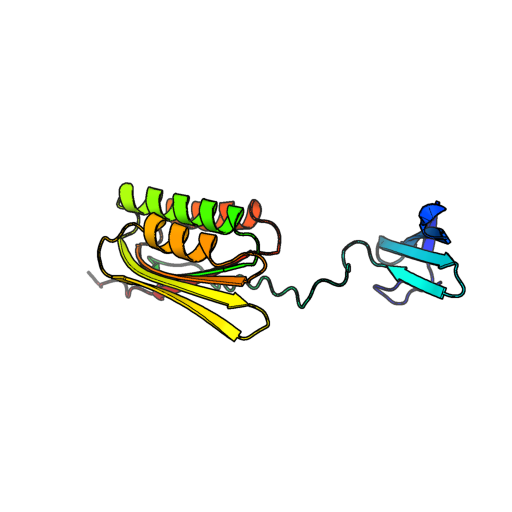 1
ATOM 1391 C C . ARG A 1 180 ? -9.931 -4.475 5.228 1.00 72.25 180 ARG A C 1
ATOM 1393 O O . ARG A 1 180 ? -9.446 -5.019 6.211 1.00 72.25 180 ARG A O 1
ATOM 1400 N N . ALA A 1 181 ? -11.079 -3.816 5.246 1.00 72.12 181 ALA A N 1
ATOM 1401 C CA . ALA A 1 181 ? -11.984 -3.833 6.383 1.00 72.12 181 ALA A CA 1
ATOM 1402 C C . ALA A 1 181 ? -13.251 -4.582 5.971 1.00 72.12 181 ALA A C 1
ATOM 1404 O O . ALA A 1 181 ? -13.786 -4.329 4.890 1.00 72.12 181 ALA A O 1
ATOM 1405 N N . ARG A 1 182 ? -13.720 -5.499 6.813 1.00 70.38 182 ARG A N 1
ATOM 1406 C CA . ARG A 1 182 ? -15.030 -6.135 6.670 1.00 70.38 182 ARG A CA 1
ATOM 1407 C C . ARG A 1 182 ? -15.893 -5.754 7.854 1.00 70.38 182 ARG A C 1
ATOM 1409 O O . ARG A 1 182 ? -15.402 -5.620 8.974 1.00 70.38 182 ARG A O 1
ATOM 1416 N N . GLY A 1 183 ? -17.171 -5.560 7.579 1.00 63.09 183 GLY A N 1
ATOM 1417 C CA . GLY A 1 183 ? -18.152 -5.236 8.590 1.00 63.09 183 GLY A CA 1
ATOM 1418 C C . GLY A 1 183 ? -19.534 -5.704 8.186 1.00 63.09 183 GLY A C 1
ATOM 1419 O O . GLY A 1 183 ? -19.786 -5.988 7.014 1.00 63.09 183 GLY A O 1
ATOM 1420 N N . GLU A 1 184 ? -20.406 -5.782 9.176 1.00 62.84 184 GLU A N 1
ATOM 1421 C CA . GLU A 1 184 ? -21.809 -6.133 9.006 1.00 62.84 184 GLU A CA 1
ATOM 1422 C C . GLU A 1 184 ? -22.659 -4.867 9.128 1.00 62.84 184 GLU A C 1
ATOM 1424 O O . GLU A 1 184 ? -22.344 -3.948 9.895 1.00 62.84 184 GLU A O 1
ATOM 1429 N N . LEU A 1 185 ? -23.733 -4.808 8.338 1.00 51.75 185 LEU A N 1
ATOM 1430 C CA . LEU A 1 185 ? -24.762 -3.791 8.504 1.00 51.75 185 LEU A CA 1
ATOM 1431 C C . LEU A 1 185 ? -25.528 -4.119 9.783 1.00 51.75 185 LEU A C 1
ATOM 1433 O O . LEU A 1 185 ? -26.184 -5.158 9.860 1.00 51.75 185 LEU A O 1
ATOM 1437 N N . CYS A 1 186 ? -25.461 -3.236 10.777 1.00 48.19 186 CYS A N 1
ATOM 1438 C CA . CYS A 1 186 ? -26.367 -3.333 11.908 1.00 48.19 186 CYS A CA 1
ATOM 1439 C C . CYS A 1 186 ? -27.781 -3.050 11.393 1.00 48.19 186 CYS A C 1
ATOM 1441 O O . CYS A 1 186 ? -28.041 -1.973 10.849 1.00 48.19 186 CYS A O 1
ATOM 1443 N N . ALA A 1 187 ? -28.696 -4.008 11.554 1.00 44.81 187 ALA A N 1
ATOM 1444 C CA . ALA A 1 187 ? -30.113 -3.701 11.440 1.00 44.81 187 ALA A CA 1
ATOM 1445 C C . ALA A 1 187 ? -30.409 -2.585 12.449 1.00 44.81 187 ALA A C 1
ATOM 1447 O O . ALA A 1 187 ? -30.047 -2.706 13.619 1.00 44.81 187 ALA A O 1
ATOM 1448 N N . ALA A 1 188 ? -30.994 -1.479 11.988 1.00 46.19 188 ALA A N 1
ATOM 1449 C CA . ALA A 1 188 ? -31.497 -0.466 12.899 1.00 46.19 188 ALA A CA 1
ATOM 1450 C C . ALA A 1 188 ? -32.522 -1.164 13.797 1.00 46.19 188 ALA A C 1
ATOM 1452 O O . ALA A 1 188 ? -33.538 -1.644 13.291 1.00 46.19 188 ALA A O 1
ATOM 1453 N N . GLU A 1 189 ? -32.225 -1.294 15.090 1.00 41.38 189 GLU A N 1
ATOM 1454 C CA . GLU A 1 189 ? -33.228 -1.742 16.047 1.00 41.38 189 GLU A CA 1
ATOM 1455 C C . GLU A 1 189 ? -34.387 -0.745 15.951 1.00 41.38 189 GLU A C 1
ATOM 1457 O O . GLU A 1 189 ? -34.227 0.448 16.215 1.00 41.38 189 GLU A O 1
ATOM 1462 N N . GLY A 1 190 ? -35.516 -1.223 15.422 1.00 39.56 190 GLY A N 1
ATOM 1463 C CA . GLY A 1 190 ? -36.759 -0.469 15.386 1.00 39.56 190 GLY A CA 1
ATOM 1464 C C . GLY A 1 190 ? -37.141 -0.094 16.813 1.00 39.56 190 GLY A C 1
ATOM 1465 O O . GLY A 1 190 ? -37.056 -0.939 17.705 1.00 39.56 190 GLY A O 1
ATOM 1466 N N . GLY A 1 191 ? -37.477 1.183 17.003 1.00 34.72 191 GLY A N 1
ATOM 1467 C CA . GLY A 1 191 ? -37.909 1.741 18.284 1.00 34.72 191 GLY A CA 1
ATOM 1468 C C . GLY A 1 191 ? -39.259 1.235 18.768 1.00 34.72 191 GLY A C 1
ATOM 1469 O O . GLY A 1 191 ? -39.962 0.536 18.002 1.00 34.72 191 GLY A O 1
#